Protein AF-A0A4Y2VHK8-F1 (afdb_monomer)

Secondary structure (DSSP, 8-state):
-HHHHTTS--SSGGGSTTHHHHHHHHHHHHHHHTT-TTTHHHHHHHHHHHHHHHTTSS-HHHHHHHHHHHHHHHHHHHH--SS--TTHHHHHHHHHHHHTSHHHHHHTT--S-S-HHHHHT-----SS-TTS---TTTTPPPPHHHHHHHHHHHHHHHHHHHTTSTT--HHHHHHHHT-

pLDDT: mean 85.7, std 15.27, range [30.66, 97.31]

Nearest PDB structures (foldseek):
  7pgq-assembly1_N  TM=8.923E-01  e=1.720E-14  Homo sapiens
  7pgs-assembly1_N  TM=8.941E-01  e=4.946E-14  Homo sapiens
  7mp6-assembly1_A  TM=9.544E-01  e=7.633E-13  Homo sapiens
  7mp5-assembly1_B  TM=9.544E-01  e=9.249E-13  Homo sapiens
  7mp6-assembly1_B  TM=9.544E-01  e=9.704E-13  Homo sapiens

Foldseek 3Di:
DVVVCVVPPDPALCPDPCNVVLLVVLLVLLVCLALPLPCLLVCVLVLLLSLLNPLQDDFLLSNLSSLSNVLSSLVSPLVHPPPDLVVLNVVSVVLNVVSPDPVVCVLSVNPDDPDSVVSNPDDPPPPPDPDDDPPPSRNPGRDVVSSVVVSVSSVVSSVSRQVSDPPDCSVVSNVVSVD

Mean predicted aligned error: 6.5 Å

Organism: Araneus ventricosus (NCBI:txid182803)

Radius of gyration: 16.67 Å; Cα contacts (8 Å, |Δi|>4): 178; chains: 1; bounding box: 35×38×51 Å

Solvent-accessible surface area (backbone atoms only — not comparable to full-atom values): 10302 Å² total; per-residue (Å²): 112,74,76,60,48,74,78,63,72,54,100,44,68,80,75,30,94,57,29,66,58,50,59,49,49,48,49,49,48,33,62,61,31,58,76,29,32,79,55,46,76,88,40,42,37,61,54,51,48,52,39,69,70,41,44,82,40,69,48,46,27,52,14,25,24,44,52,49,32,52,52,26,48,39,50,13,61,57,66,24,74,62,68,58,47,74,75,42,41,55,54,36,49,51,50,46,56,49,64,69,35,70,71,42,35,48,52,35,57,47,66,100,63,98,43,57,71,65,37,32,70,50,72,87,81,65,92,82,67,98,78,69,78,77,60,81,71,56,69,61,80,66,60,68,66,34,54,51,55,53,51,52,54,53,46,54,53,48,58,51,51,44,78,55,40,86,90,64,52,50,69,62,54,34,58,57,75,75,110

Sequence (179 aa):
VIEKTCTSPTPTLEQHLMWDDIAILARYLLMLSFNNSLDVASHLPYLFHIVTLLVHTGPVSLRASIHGLVINVIHSLCTCTKPSFGETQRILRLSLDEFSLPKFYLLFGISKVKSAAVTAFRSNCRHVDRSFGCSNTDNEPMPLASLEIITDAILEIMEACMKNINNCDWLQQWTSLAK

Structure (mmCIF, N/CA/C/O backbone):
data_AF-A0A4Y2VHK8-F1
#
_entry.id   AF-A0A4Y2VHK8-F1
#
loop_
_ato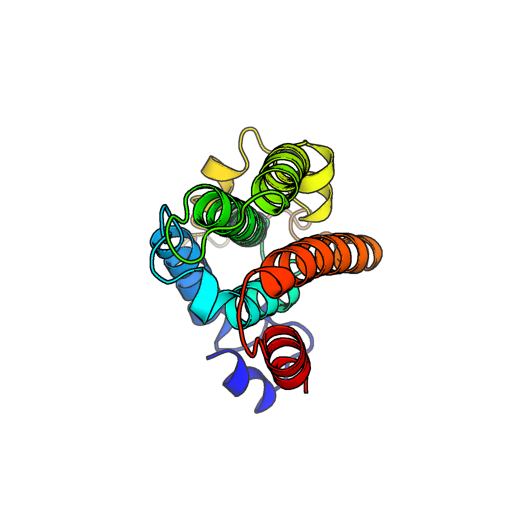m_site.group_PDB
_atom_site.id
_atom_site.type_symbol
_atom_site.label_atom_id
_atom_site.label_alt_id
_atom_site.label_comp_id
_atom_site.label_asym_id
_atom_site.label_entity_id
_atom_site.label_seq_id
_atom_site.pdbx_PDB_ins_code
_atom_site.Cartn_x
_atom_site.Cartn_y
_atom_site.Cartn_z
_atom_site.occupancy
_atom_site.B_iso_or_equiv
_atom_site.auth_seq_id
_atom_site.auth_comp_id
_atom_site.auth_asym_id
_atom_site.auth_atom_id
_atom_site.pdbx_PDB_model_num
ATOM 1 N N . VAL A 1 1 ? -3.576 -11.734 -11.332 1.00 80.62 1 VAL A N 1
ATOM 2 C CA . VAL A 1 1 ? -2.541 -11.236 -12.276 1.00 80.62 1 VAL A CA 1
ATOM 3 C C . VAL A 1 1 ? -1.163 -11.376 -11.658 1.00 80.62 1 VAL A C 1
ATOM 5 O O . VAL A 1 1 ? -0.366 -12.097 -12.231 1.00 80.62 1 VAL A O 1
ATOM 8 N N . ILE A 1 2 ? -0.926 -10.796 -10.475 1.00 85.94 2 ILE A N 1
ATOM 9 C CA . ILE A 1 2 ? 0.332 -10.948 -9.722 1.00 85.94 2 ILE A CA 1
ATOM 10 C C . ILE A 1 2 ? 0.729 -12.420 -9.536 1.00 85.94 2 ILE A C 1
ATOM 12 O O . ILE A 1 2 ? 1.798 -12.796 -9.970 1.00 85.94 2 ILE A O 1
ATOM 16 N N . GLU A 1 3 ? -0.150 -13.288 -9.034 1.00 84.38 3 GLU A N 1
ATOM 17 C CA . GLU A 1 3 ? 0.162 -14.723 -8.852 1.00 84.38 3 GLU A CA 1
ATOM 18 C C . GLU A 1 3 ? 0.663 -15.426 -10.133 1.00 84.38 3 GLU A C 1
ATOM 20 O O . GLU A 1 3 ? 1.504 -16.321 -10.089 1.00 84.38 3 GLU A O 1
ATOM 25 N N . LYS A 1 4 ? 0.201 -14.989 -11.315 1.00 85.12 4 LYS A N 1
ATOM 26 C CA . LYS A 1 4 ? 0.629 -15.582 -12.589 1.00 85.12 4 LYS A CA 1
ATOM 27 C C . LYS A 1 4 ? 2.088 -15.262 -12.919 1.00 85.12 4 LYS A C 1
ATOM 29 O O . LYS A 1 4 ? 2.691 -16.009 -13.686 1.00 85.12 4 LYS A O 1
ATOM 34 N N . THR A 1 5 ? 2.670 -14.206 -12.349 1.00 85.75 5 THR A N 1
ATOM 35 C CA . THR A 1 5 ? 4.075 -13.845 -12.599 1.00 85.75 5 THR A CA 1
ATOM 36 C C . THR A 1 5 ? 5.044 -14.876 -12.022 1.00 85.75 5 THR A C 1
ATOM 38 O O . THR A 1 5 ? 6.135 -15.061 -12.556 1.00 85.75 5 THR A O 1
ATOM 41 N N . CYS A 1 6 ? 4.613 -15.643 -11.017 1.00 83.56 6 CYS A N 1
ATOM 42 C CA . CYS A 1 6 ? 5.377 -16.750 -10.443 1.00 83.56 6 CYS A CA 1
ATOM 43 C C . CYS A 1 6 ? 5.548 -17.936 -11.410 1.00 83.56 6 CYS A C 1
ATOM 45 O O . CYS A 1 6 ? 6.442 -18.755 -11.223 1.00 83.56 6 CYS A O 1
ATOM 47 N N . THR A 1 7 ? 4.717 -18.040 -12.453 1.00 85.94 7 THR A N 1
ATOM 48 C CA . THR A 1 7 ? 4.776 -19.158 -13.416 1.00 85.94 7 THR A CA 1
ATOM 49 C C . THR A 1 7 ? 5.812 -18.959 -14.523 1.00 85.94 7 THR A C 1
ATOM 51 O O . THR A 1 7 ? 6.189 -19.914 -15.200 1.00 85.94 7 THR A O 1
ATOM 54 N N . SER A 1 8 ? 6.283 -17.729 -14.736 1.00 86.62 8 SER A N 1
ATOM 55 C CA . SER A 1 8 ? 7.301 -17.385 -15.737 1.00 86.62 8 SER A CA 1
ATOM 56 C C . SER A 1 8 ? 8.176 -16.242 -15.216 1.00 86.62 8 SER A C 1
ATOM 58 O O . SER A 1 8 ? 8.090 -15.120 -15.716 1.00 86.62 8 SER A O 1
ATOM 60 N N . PRO A 1 9 ? 8.992 -16.501 -14.177 1.00 87.56 9 PRO A N 1
ATOM 61 C CA . PRO A 1 9 ? 9.709 -15.449 -13.474 1.00 87.56 9 PRO A CA 1
ATOM 62 C C . PRO A 1 9 ? 10.736 -14.769 -14.383 1.00 87.56 9 PRO A C 1
ATOM 64 O O . PRO A 1 9 ? 11.477 -15.416 -15.125 1.00 87.56 9 PRO A O 1
ATOM 67 N N . THR A 1 10 ? 10.804 -13.447 -14.279 1.00 90.19 10 THR A N 1
ATOM 68 C CA . THR A 1 10 ? 11.802 -12.596 -14.933 1.00 90.19 10 THR A CA 1
ATOM 69 C C . THR A 1 10 ? 12.715 -11.956 -13.880 1.00 90.19 10 THR A C 1
ATOM 71 O O . THR A 1 10 ? 12.316 -11.854 -12.719 1.00 90.19 10 THR A O 1
ATOM 74 N N . PRO A 1 11 ? 13.930 -11.497 -14.244 1.00 87.62 11 PRO A N 1
ATOM 75 C CA . PRO A 1 11 ? 14.840 -10.836 -13.302 1.00 87.62 11 PRO A CA 1
ATOM 76 C C . PRO A 1 11 ? 14.230 -9.617 -12.602 1.00 87.62 11 PRO A C 1
ATOM 78 O O . PRO A 1 11 ? 14.537 -9.353 -11.444 1.00 87.62 11 PRO A O 1
ATOM 81 N N . THR A 1 12 ? 13.368 -8.880 -13.306 1.00 87.50 12 THR A N 1
ATOM 82 C CA . THR A 1 12 ? 12.576 -7.790 -12.732 1.00 87.50 12 THR A CA 1
ATOM 83 C C . THR A 1 12 ? 11.129 -7.892 -13.202 1.00 87.50 12 THR A C 1
ATOM 85 O O . THR A 1 12 ? 10.850 -8.436 -14.276 1.00 87.50 12 THR A O 1
ATOM 88 N N . LEU A 1 13 ? 10.191 -7.379 -12.405 1.00 88.31 13 LEU A N 1
ATOM 89 C CA . LEU A 1 13 ? 8.761 -7.469 -12.707 1.00 88.31 13 LEU A CA 1
ATOM 90 C C . LEU A 1 13 ? 8.377 -6.630 -13.942 1.00 88.31 13 LEU A C 1
ATOM 92 O O . LEU A 1 13 ? 7.449 -6.993 -14.657 1.00 88.31 13 LEU A O 1
ATOM 96 N N . GLU A 1 14 ? 9.136 -5.576 -14.249 1.00 89.06 14 GLU A N 1
ATOM 97 C CA . GLU A 1 14 ? 8.971 -4.733 -15.442 1.00 89.06 14 GLU A CA 1
ATOM 98 C C . GLU A 1 14 ? 9.250 -5.469 -16.754 1.00 89.06 14 GLU A C 1
ATOM 100 O O . GLU A 1 14 ? 8.783 -5.051 -17.810 1.00 89.06 14 GLU A O 1
ATOM 105 N N . GLN A 1 15 ? 10.020 -6.557 -16.702 1.00 88.69 15 GLN A N 1
ATOM 106 C CA . GLN A 1 15 ? 10.313 -7.391 -17.869 1.00 88.69 15 GLN A CA 1
ATOM 107 C C . GLN A 1 15 ? 9.237 -8.457 -18.108 1.00 88.69 15 GLN A C 1
ATOM 109 O O . GLN A 1 15 ? 9.257 -9.131 -19.138 1.00 88.69 15 GLN A O 1
ATOM 114 N N . HIS A 1 16 ? 8.310 -8.639 -17.166 1.00 92.19 16 HIS A N 1
ATOM 115 C CA . HIS A 1 16 ? 7.277 -9.658 -17.264 1.00 92.19 16 HIS A CA 1
ATOM 116 C C . HIS A 1 16 ? 6.186 -9.247 -18.265 1.00 92.19 16 HIS A C 1
ATOM 118 O O . HIS A 1 16 ? 5.750 -8.100 -18.292 1.00 92.19 16 HIS A O 1
ATOM 124 N N . LEU A 1 17 ? 5.651 -10.204 -19.030 1.00 92.25 17 LEU A N 1
ATOM 125 C CA . LEU A 1 17 ? 4.614 -9.959 -20.050 1.00 92.25 17 LEU A CA 1
ATOM 126 C C . LEU A 1 17 ? 3.312 -9.339 -19.506 1.00 92.25 17 LEU A C 1
ATOM 128 O O . LEU A 1 17 ? 2.549 -8.745 -20.256 1.00 92.25 17 LEU A O 1
ATOM 132 N N . MET A 1 18 ? 3.057 -9.490 -18.203 1.00 92.06 18 MET A N 1
ATOM 133 C CA . MET A 1 18 ? 1.893 -8.915 -17.512 1.00 92.06 18 MET A CA 1
ATOM 134 C C . MET A 1 18 ? 2.186 -7.562 -16.848 1.00 92.06 18 MET A C 1
ATOM 136 O O . MET A 1 18 ? 1.350 -7.062 -16.100 1.00 92.06 18 MET A O 1
ATOM 140 N N . TRP A 1 19 ? 3.371 -6.984 -17.057 1.00 91.69 19 TRP A N 1
ATOM 141 C CA . TRP A 1 19 ? 3.770 -5.736 -16.410 1.00 91.69 19 TRP A CA 1
ATOM 142 C C . TRP A 1 19 ? 2.796 -4.590 -16.687 1.00 91.69 19 TRP A C 1
ATOM 144 O O . TRP A 1 19 ? 2.359 -3.915 -15.754 1.00 91.69 19 TRP A O 1
ATOM 154 N N . ASP A 1 20 ? 2.413 -4.404 -17.950 1.00 90.12 20 ASP A N 1
ATOM 155 C CA . ASP A 1 20 ? 1.498 -3.332 -18.339 1.00 90.12 20 ASP A CA 1
ATOM 156 C C . ASP A 1 20 ? 0.129 -3.498 -17.666 1.00 90.12 20 ASP A C 1
ATOM 158 O O . ASP A 1 20 ? -0.408 -2.531 -17.120 1.00 90.12 20 ASP A O 1
ATOM 162 N N . ASP A 1 21 ? -0.386 -4.730 -17.589 1.00 91.88 21 ASP A N 1
ATOM 163 C CA . ASP A 1 21 ? -1.623 -5.040 -16.865 1.00 91.88 21 ASP A CA 1
ATOM 164 C C . ASP A 1 21 ? -1.496 -4.710 -15.373 1.00 91.88 21 ASP A C 1
ATOM 166 O O . ASP A 1 21 ? -2.389 -4.092 -14.793 1.00 91.88 21 ASP A O 1
ATOM 170 N N . ILE A 1 22 ? -0.379 -5.079 -14.736 1.00 92.62 22 ILE A N 1
ATOM 171 C CA . ILE A 1 22 ? -0.111 -4.773 -13.322 1.00 92.62 22 ILE A CA 1
ATOM 172 C C . ILE A 1 22 ? -0.067 -3.258 -13.103 1.00 92.62 22 ILE A C 1
ATOM 174 O O . ILE A 1 22 ? -0.712 -2.751 -12.184 1.00 92.62 22 ILE A O 1
ATOM 178 N N . ALA A 1 23 ? 0.640 -2.518 -13.958 1.00 91.62 23 ALA A N 1
ATOM 179 C CA . ALA A 1 23 ? 0.761 -1.068 -13.855 1.00 91.62 23 ALA A CA 1
ATOM 180 C C . ALA A 1 23 ? -0.581 -0.350 -14.087 1.00 91.62 23 ALA A C 1
ATOM 182 O O . ALA A 1 23 ? -0.850 0.687 -13.472 1.00 91.62 23 ALA A O 1
ATOM 183 N N . ILE A 1 24 ? -1.434 -0.874 -14.969 1.00 91.31 24 ILE A N 1
ATOM 184 C CA . ILE A 1 24 ? -2.797 -0.376 -15.185 1.00 91.31 24 ILE A CA 1
ATOM 185 C C . ILE A 1 24 ? -3.662 -0.664 -13.953 1.00 91.31 24 ILE A C 1
ATOM 187 O O . ILE A 1 24 ? -4.274 0.255 -13.405 1.00 91.31 24 ILE A O 1
ATOM 191 N N . LEU A 1 25 ? -3.669 -1.907 -13.468 1.00 93.94 25 LEU A N 1
ATOM 192 C CA . LEU A 1 25 ? -4.451 -2.323 -12.302 1.00 93.94 25 LEU A CA 1
ATOM 193 C C . LEU A 1 25 ? -4.046 -1.574 -11.029 1.00 93.94 25 LEU A C 1
ATOM 195 O O . LEU A 1 25 ? -4.919 -1.195 -10.256 1.00 93.94 25 LEU A O 1
ATOM 199 N N . ALA A 1 26 ? -2.760 -1.281 -10.833 1.00 93.38 26 ALA A N 1
ATOM 200 C CA . ALA A 1 26 ? -2.288 -0.471 -9.712 1.00 93.38 26 ALA A CA 1
ATOM 201 C C . ALA A 1 26 ? -2.870 0.956 -9.734 1.00 93.38 26 ALA A C 1
ATOM 203 O O . ALA A 1 26 ? -3.255 1.489 -8.693 1.00 93.38 26 ALA A O 1
ATOM 204 N N . ARG A 1 27 ? -3.002 1.570 -10.919 1.00 91.75 27 ARG A N 1
ATOM 205 C CA . ARG A 1 27 ? -3.644 2.889 -11.060 1.00 91.75 27 ARG A CA 1
ATOM 206 C C . ARG A 1 27 ? -5.150 2.820 -10.841 1.00 91.75 27 ARG A C 1
ATOM 208 O O . ARG A 1 27 ? -5.701 3.703 -10.188 1.00 91.75 27 ARG A O 1
ATOM 215 N N . TYR A 1 28 ? -5.814 1.773 -11.331 1.00 92.12 28 TYR A N 1
ATOM 216 C CA . TYR A 1 28 ? -7.222 1.531 -11.005 1.00 92.12 28 TYR A CA 1
ATOM 217 C C . TYR A 1 28 ? -7.423 1.358 -9.501 1.00 92.12 28 TYR A C 1
ATOM 219 O O . TYR A 1 28 ? -8.337 1.954 -8.940 1.00 92.12 28 TYR A O 1
ATOM 227 N N . LEU A 1 29 ? -6.543 0.610 -8.838 1.00 93.31 29 LEU A N 1
ATOM 228 C CA . LEU A 1 29 ? -6.599 0.402 -7.398 1.00 93.31 29 LEU A CA 1
ATOM 229 C C . LEU A 1 29 ? -6.430 1.717 -6.630 1.00 93.31 29 LEU A C 1
ATOM 231 O O . LEU A 1 29 ? -7.203 1.983 -5.714 1.00 93.31 29 LEU A O 1
ATOM 235 N N . LEU A 1 30 ? -5.499 2.584 -7.047 1.00 94.12 30 LEU A N 1
ATOM 236 C CA . LEU A 1 30 ? -5.396 3.945 -6.514 1.00 94.12 30 LEU A CA 1
ATOM 237 C C . LEU A 1 30 ? -6.730 4.697 -6.648 1.00 94.12 30 LEU A C 1
ATOM 239 O O . LEU A 1 30 ? -7.169 5.311 -5.678 1.00 94.12 30 LEU A O 1
ATOM 243 N N . MET A 1 31 ? -7.394 4.631 -7.807 1.00 91.69 31 MET A N 1
ATOM 244 C CA . MET A 1 31 ? -8.659 5.348 -8.033 1.00 91.69 31 MET A CA 1
ATOM 245 C C . MET A 1 31 ? -9.783 4.804 -7.154 1.00 91.69 31 MET A C 1
ATOM 247 O O . MET A 1 31 ? -10.518 5.578 -6.548 1.00 91.69 31 MET A O 1
ATOM 251 N N . LEU A 1 32 ? -9.887 3.479 -7.052 1.00 90.62 32 LEU A N 1
ATOM 252 C CA . LEU A 1 32 ? -10.903 2.799 -6.247 1.00 90.62 32 LEU A CA 1
ATOM 253 C C . LEU A 1 32 ? -10.675 2.970 -4.743 1.00 90.62 32 LEU A C 1
ATOM 255 O O . LEU A 1 32 ? -11.627 2.957 -3.973 1.00 90.62 32 LEU A O 1
ATOM 259 N N . SER A 1 33 ? -9.423 3.143 -4.316 1.00 89.38 33 SER A N 1
ATOM 260 C CA . SER A 1 33 ? -9.082 3.318 -2.901 1.00 89.38 33 SER A CA 1
ATOM 261 C C . SER A 1 33 ? -9.537 4.661 -2.323 1.00 89.38 33 SER A C 1
ATOM 263 O O . SER A 1 33 ? -9.584 4.815 -1.102 1.00 89.38 33 SER A O 1
ATOM 265 N N . PHE A 1 34 ? -9.876 5.639 -3.170 1.00 83.69 34 PHE A N 1
ATOM 266 C CA . PHE A 1 34 ? -10.327 6.944 -2.711 1.00 83.69 34 PHE A CA 1
ATOM 267 C C . PHE A 1 34 ? -11.656 6.820 -1.955 1.00 83.69 34 PHE A C 1
ATOM 269 O O . PHE A 1 34 ? -12.681 6.464 -2.530 1.00 83.69 34 PHE A O 1
ATOM 276 N N . ASN A 1 35 ? -11.635 7.158 -0.662 1.00 73.69 35 ASN A N 1
ATOM 277 C CA . ASN A 1 35 ? -12.800 7.108 0.225 1.00 73.69 35 ASN A CA 1
ATOM 278 C C . ASN A 1 35 ? -13.446 5.709 0.340 1.00 73.69 35 ASN A C 1
ATOM 280 O O . ASN A 1 35 ? -14.660 5.589 0.513 1.00 73.69 35 ASN A O 1
ATOM 284 N N . ASN A 1 36 ? -12.638 4.645 0.282 1.00 76.69 36 ASN A N 1
ATOM 285 C CA . ASN A 1 36 ? -13.090 3.258 0.415 1.00 76.69 36 ASN A CA 1
ATOM 286 C C . ASN A 1 36 ? -13.328 2.849 1.886 1.00 76.69 36 ASN A C 1
ATOM 288 O O . ASN A 1 36 ? -12.859 1.814 2.351 1.00 76.69 36 ASN A O 1
ATOM 292 N N . SER A 1 37 ? -14.039 3.670 2.659 1.00 72.56 37 SER A N 1
ATOM 293 C CA . SER A 1 37 ? -14.229 3.459 4.105 1.00 72.56 37 SER A CA 1
ATOM 294 C C . SER A 1 37 ? -15.147 2.280 4.460 1.00 72.56 37 SER A C 1
ATOM 296 O O . SER A 1 37 ? -15.245 1.921 5.634 1.00 72.56 37 SER A O 1
ATOM 298 N N . LEU A 1 38 ? -15.809 1.676 3.467 1.00 66.19 38 LEU A N 1
ATOM 299 C CA . LEU A 1 38 ? -16.693 0.522 3.647 1.00 66.19 38 LEU A CA 1
ATOM 300 C C . LEU A 1 38 ? -15.937 -0.812 3.572 1.00 66.19 38 LEU A C 1
ATOM 302 O O . LEU A 1 38 ? -16.181 -1.679 4.406 1.00 66.19 38 LEU A O 1
ATOM 306 N N . ASP A 1 39 ? -14.988 -0.947 2.638 1.00 81.06 39 ASP A N 1
ATOM 307 C CA . ASP A 1 39 ? -14.325 -2.227 2.345 1.00 81.06 39 ASP A CA 1
ATOM 308 C C . ASP A 1 39 ? -12.804 -2.216 2.571 1.00 81.06 39 ASP A C 1
ATOM 310 O O . ASP A 1 39 ? -12.147 -3.243 2.398 1.00 81.06 39 ASP A O 1
ATOM 314 N N . VAL A 1 40 ? -12.201 -1.087 2.967 1.00 87.75 40 VAL A N 1
ATOM 315 C CA . VAL A 1 40 ? -10.742 -1.021 3.186 1.00 87.75 40 VAL A CA 1
ATOM 316 C C . VAL A 1 40 ? -10.270 -2.008 4.252 1.00 87.75 40 VAL A C 1
ATOM 318 O O . VAL A 1 40 ? -9.239 -2.648 4.069 1.00 87.75 40 VAL A O 1
ATOM 321 N N . ALA A 1 41 ? -11.032 -2.178 5.338 1.00 87.25 41 ALA A N 1
ATOM 322 C CA . ALA A 1 41 ? -10.659 -3.076 6.424 1.00 87.25 41 ALA A CA 1
ATOM 323 C C . ALA A 1 41 ? -10.624 -4.535 5.940 1.00 87.25 41 ALA A C 1
ATOM 325 O O . ALA A 1 41 ? -9.623 -5.219 6.118 1.00 87.25 41 ALA A O 1
ATOM 326 N N . SER A 1 42 ? -11.666 -5.008 5.253 1.00 89.00 42 SER A N 1
ATOM 327 C CA . SER A 1 42 ? -11.734 -6.396 4.769 1.00 89.00 42 SER A CA 1
ATOM 328 C C . SER A 1 42 ? -10.638 -6.749 3.757 1.00 89.00 42 SER A C 1
ATOM 330 O O . SER A 1 42 ? -10.288 -7.919 3.630 1.00 89.00 42 SER A O 1
ATOM 332 N N . HIS A 1 43 ? -10.060 -5.752 3.081 1.00 92.19 43 HIS A N 1
ATOM 333 C CA . HIS A 1 43 ? -9.020 -5.945 2.070 1.00 92.19 43 HIS A CA 1
ATOM 334 C C . HIS A 1 43 ? -7.618 -5.521 2.523 1.00 92.19 43 HIS A C 1
ATOM 336 O O . HIS A 1 43 ? -6.681 -5.607 1.727 1.00 92.19 43 HIS A O 1
ATOM 342 N N . LEU A 1 44 ? -7.444 -5.078 3.773 1.00 94.38 44 LEU A N 1
ATOM 343 C CA . LEU A 1 44 ? -6.193 -4.467 4.230 1.00 94.38 44 LEU A CA 1
ATOM 344 C C . LEU A 1 44 ? -4.947 -5.348 3.995 1.00 94.38 44 LEU A C 1
ATOM 346 O O . LEU A 1 44 ? -3.978 -4.827 3.436 1.00 94.38 44 LEU A O 1
ATOM 350 N N . PRO A 1 45 ? -4.964 -6.669 4.286 1.00 95.56 45 PRO A N 1
ATOM 351 C CA . PRO A 1 45 ? -3.819 -7.547 4.016 1.00 95.56 45 PRO A CA 1
ATOM 352 C C . PRO A 1 45 ? -3.419 -7.589 2.536 1.00 95.56 45 PRO A C 1
ATOM 354 O O . PRO A 1 45 ? -2.237 -7.551 2.199 1.00 95.56 45 PRO A O 1
ATOM 357 N N . TYR A 1 46 ? -4.402 -7.626 1.633 1.00 95.06 46 TYR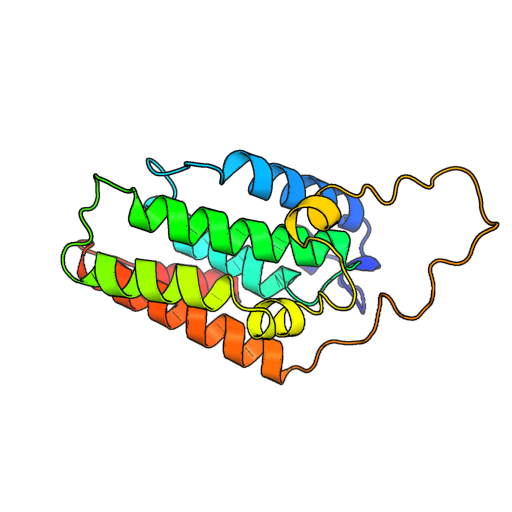 A N 1
ATOM 358 C CA . TYR A 1 46 ? -4.173 -7.672 0.187 1.00 95.06 46 TYR A CA 1
ATOM 359 C C . TYR A 1 46 ? -3.633 -6.342 -0.339 1.00 95.06 46 TYR A C 1
ATOM 361 O O . TYR A 1 46 ? -2.738 -6.321 -1.183 1.00 95.06 46 TYR A O 1
ATOM 369 N N . LEU A 1 47 ? -4.152 -5.225 0.176 1.00 95.81 47 LEU A N 1
ATOM 370 C CA . LEU A 1 47 ? -3.691 -3.886 -0.183 1.00 95.81 47 LEU A CA 1
ATOM 371 C C . LEU A 1 47 ? -2.232 -3.685 0.235 1.00 95.81 47 LEU A C 1
ATOM 373 O O . LEU A 1 47 ? -1.421 -3.246 -0.578 1.00 95.81 47 LEU A O 1
ATOM 377 N N . PHE A 1 48 ? -1.877 -4.063 1.465 1.00 96.44 48 PHE A N 1
ATOM 378 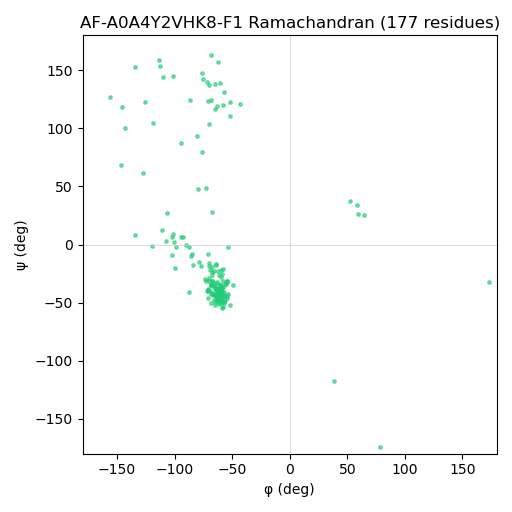C CA . PHE A 1 48 ? -0.500 -3.977 1.953 1.00 96.44 48 PHE A CA 1
ATOM 379 C C . PHE A 1 48 ? 0.438 -4.955 1.250 1.00 96.44 48 PHE A C 1
ATOM 381 O O . PHE A 1 48 ? 1.559 -4.570 0.932 1.00 96.44 48 PHE A O 1
ATOM 388 N N . HIS A 1 49 ? -0.028 -6.148 0.874 1.00 95.25 49 HIS A N 1
ATOM 389 C CA . HIS A 1 49 ? 0.739 -7.044 0.009 1.00 95.25 49 HIS A CA 1
ATOM 390 C C . HIS A 1 49 ? 1.084 -6.394 -1.342 1.00 95.25 49 HIS A C 1
ATOM 392 O O . HIS A 1 49 ? 2.251 -6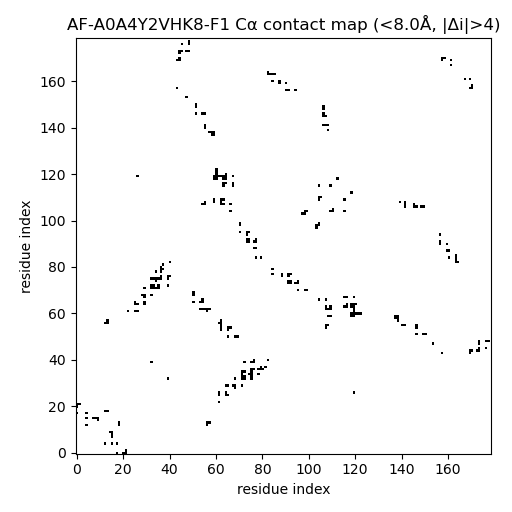.372 -1.741 1.00 95.25 49 HIS A O 1
ATOM 398 N N . ILE A 1 50 ? 0.097 -5.796 -2.019 1.00 95.12 50 ILE A N 1
ATOM 399 C CA . ILE A 1 50 ? 0.311 -5.093 -3.294 1.00 95.12 50 ILE A CA 1
ATOM 400 C C . ILE A 1 50 ? 1.292 -3.929 -3.118 1.00 95.12 50 ILE A C 1
ATOM 402 O O . ILE A 1 50 ? 2.182 -3.755 -3.950 1.00 95.12 50 ILE A O 1
ATOM 406 N N . VAL A 1 51 ? 1.165 -3.159 -2.032 1.00 95.75 51 VAL A N 1
ATOM 407 C CA . VAL A 1 51 ? 2.105 -2.079 -1.702 1.00 95.75 51 VAL A CA 1
ATOM 408 C C . VAL A 1 51 ? 3.518 -2.634 -1.559 1.00 95.75 51 VAL A C 1
ATOM 410 O O . VAL A 1 51 ? 4.401 -2.182 -2.281 1.00 95.75 51 VAL A O 1
ATOM 413 N N . THR A 1 52 ? 3.741 -3.644 -0.712 1.00 94.12 52 THR A N 1
ATOM 414 C CA . THR A 1 52 ? 5.085 -4.214 -0.505 1.00 94.12 52 THR A CA 1
ATOM 415 C C . THR A 1 52 ? 5.708 -4.765 -1.775 1.00 94.12 52 THR A C 1
ATOM 417 O O . THR A 1 52 ? 6.906 -4.598 -1.989 1.00 94.12 52 THR A O 1
ATOM 420 N N . LEU A 1 53 ? 4.899 -5.376 -2.643 1.00 92.62 53 LEU A N 1
ATOM 421 C CA . LEU A 1 53 ? 5.381 -5.955 -3.887 1.00 92.62 53 LEU A CA 1
ATOM 422 C C . LEU A 1 53 ? 5.791 -4.883 -4.905 1.00 92.62 53 LEU A C 1
ATOM 424 O O . LEU A 1 53 ? 6.766 -5.069 -5.625 1.00 92.62 53 LEU A O 1
ATOM 428 N N . LEU A 1 54 ? 5.042 -3.777 -4.986 1.00 92.94 54 LEU A N 1
ATOM 429 C CA . LEU A 1 54 ? 5.186 -2.787 -6.060 1.00 92.94 54 LEU A CA 1
ATOM 430 C C . LEU A 1 54 ? 5.940 -1.517 -5.655 1.00 92.94 54 LEU A C 1
ATOM 432 O O . LEU A 1 54 ? 6.267 -0.707 -6.522 1.00 92.94 54 LEU A O 1
ATOM 436 N N . VAL A 1 55 ? 6.235 -1.314 -4.369 1.00 91.25 55 VAL A N 1
ATOM 437 C CA . VAL A 1 55 ? 6.850 -0.070 -3.871 1.00 91.25 55 VAL A CA 1
ATOM 438 C C . VAL A 1 55 ? 8.234 0.219 -4.475 1.00 91.25 55 VAL A C 1
ATOM 440 O O . VAL A 1 55 ? 8.608 1.382 -4.612 1.00 91.25 55 VAL A O 1
ATOM 443 N N . HIS A 1 56 ? 8.959 -0.820 -4.908 1.00 84.81 56 HIS A N 1
ATOM 444 C CA . HIS A 1 56 ? 10.277 -0.722 -5.558 1.00 84.81 56 HIS A CA 1
ATOM 445 C C . HIS A 1 56 ? 10.243 -0.852 -7.084 1.00 84.81 56 HIS A C 1
ATOM 447 O O . HIS A 1 56 ? 11.299 -0.845 -7.713 1.00 84.81 56 HIS A O 1
ATOM 453 N N . THR A 1 57 ? 9.069 -1.000 -7.695 1.00 86.25 57 THR A N 1
ATOM 454 C CA . THR A 1 57 ? 8.974 -1.428 -9.094 1.00 86.25 57 THR A CA 1
ATOM 455 C C . THR A 1 57 ? 8.499 -0.301 -10.000 1.00 86.25 57 THR A C 1
ATOM 457 O O . THR A 1 57 ? 7.617 0.488 -9.655 1.00 86.25 57 THR A O 1
ATOM 460 N N . GLY A 1 58 ? 9.039 -0.262 -11.213 1.00 87.81 58 GLY A N 1
ATOM 461 C CA . GLY A 1 58 ? 8.545 0.577 -12.289 1.00 87.81 58 GLY A CA 1
ATOM 462 C C . GLY A 1 58 ? 8.961 2.043 -12.197 1.00 87.81 58 GLY A C 1
ATOM 463 O O . GLY A 1 58 ? 9.750 2.431 -11.336 1.00 87.81 58 GLY A O 1
ATOM 464 N N . PRO A 1 59 ? 8.430 2.887 -13.097 1.00 88.38 59 PRO A N 1
ATOM 465 C CA . PRO A 1 59 ? 8.772 4.304 -13.157 1.00 88.38 59 PRO A CA 1
ATOM 466 C C . PRO A 1 59 ? 8.250 5.075 -11.938 1.00 88.38 59 PRO A C 1
ATOM 468 O O . PRO A 1 59 ? 7.303 4.654 -11.269 1.00 88.38 59 PRO A O 1
ATOM 471 N N . VAL A 1 60 ? 8.789 6.281 -11.719 1.00 89.56 60 VAL A N 1
ATOM 472 C CA . VAL A 1 60 ? 8.374 7.201 -10.638 1.00 89.56 60 VAL A CA 1
ATOM 473 C C . VAL A 1 60 ? 6.849 7.400 -10.593 1.00 89.56 60 VAL A C 1
ATOM 475 O O . VAL A 1 60 ? 6.280 7.517 -9.513 1.00 89.56 60 VAL A O 1
ATOM 478 N N . SER A 1 61 ? 6.162 7.412 -11.743 1.00 90.88 61 SER A N 1
ATOM 479 C CA . SER A 1 61 ? 4.697 7.545 -11.805 1.00 90.88 61 SER A CA 1
ATOM 480 C C . SER A 1 61 ? 3.954 6.365 -11.175 1.00 90.88 61 SER A C 1
ATOM 482 O O . SER A 1 61 ? 2.944 6.567 -10.499 1.00 90.88 61 SER A O 1
ATOM 484 N N . LEU A 1 62 ? 4.454 5.137 -11.336 1.00 92.06 62 LEU A N 1
ATOM 485 C CA . LEU A 1 62 ? 3.872 3.976 -10.670 1.00 92.06 62 LEU A CA 1
ATOM 486 C C . LEU A 1 62 ? 4.159 4.023 -9.170 1.00 92.06 62 LEU A C 1
ATOM 488 O O . LEU A 1 62 ? 3.229 3.892 -8.383 1.00 92.06 62 LEU A O 1
ATOM 492 N N . ARG A 1 63 ? 5.401 4.312 -8.767 1.00 92.69 63 ARG A N 1
ATOM 493 C CA . ARG A 1 63 ? 5.760 4.426 -7.344 1.00 92.69 63 ARG A CA 1
ATOM 494 C C . ARG A 1 63 ? 4.967 5.525 -6.629 1.00 92.69 63 ARG A C 1
ATOM 496 O O . ARG A 1 63 ? 4.473 5.313 -5.526 1.00 92.69 63 ARG A O 1
ATOM 503 N N . ALA A 1 64 ? 4.728 6.657 -7.296 1.00 93.69 64 ALA A N 1
ATOM 504 C CA . ALA A 1 64 ? 3.816 7.701 -6.826 1.00 93.69 64 ALA A CA 1
ATOM 505 C C . ALA A 1 64 ? 2.358 7.227 -6.723 1.00 93.69 64 ALA A C 1
ATOM 507 O O . ALA A 1 64 ? 1.637 7.665 -5.830 1.00 93.69 64 ALA A O 1
ATOM 508 N N . SER A 1 65 ? 1.927 6.313 -7.596 1.00 95.62 65 SER A N 1
ATOM 509 C CA . SER A 1 65 ? 0.605 5.688 -7.490 1.00 95.62 65 SER A CA 1
ATOM 510 C C . SER A 1 65 ? 0.510 4.759 -6.278 1.00 95.62 65 SER A C 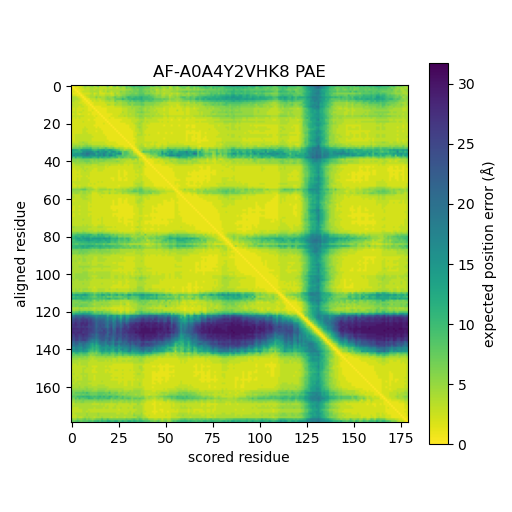1
ATOM 512 O O . SER A 1 65 ? -0.498 4.780 -5.581 1.00 95.62 65 SER A O 1
ATOM 514 N N . ILE A 1 66 ? 1.564 3.989 -5.987 1.00 96.12 66 ILE A N 1
ATOM 515 C CA . ILE A 1 66 ? 1.630 3.128 -4.795 1.00 96.12 66 ILE A CA 1
ATOM 516 C C . ILE A 1 66 ? 1.667 3.968 -3.512 1.00 96.12 66 ILE A C 1
ATOM 518 O O . ILE A 1 66 ? 0.949 3.665 -2.564 1.00 96.12 66 ILE A O 1
ATOM 522 N N . HIS A 1 67 ? 2.425 5.067 -3.494 1.00 96.12 67 HIS A N 1
ATOM 523 C CA . HIS A 1 67 ? 2.394 6.031 -2.388 1.00 96.12 67 HIS A CA 1
ATOM 524 C C . HIS A 1 67 ? 0.987 6.601 -2.167 1.00 96.12 67 HIS A C 1
ATOM 526 O O . HIS A 1 67 ? 0.464 6.552 -1.054 1.00 96.12 67 HIS A O 1
ATOM 532 N N . GLY A 1 68 ? 0.334 7.066 -3.237 1.00 95.88 68 GLY A N 1
ATOM 533 C CA . GLY A 1 68 ? -1.038 7.567 -3.166 1.00 95.88 68 GLY A CA 1
ATOM 534 C C . GLY A 1 68 ? -2.035 6.512 -2.674 1.00 95.88 68 GLY A C 1
ATOM 535 O O . GLY A 1 68 ? -2.964 6.845 -1.942 1.00 95.88 68 GLY A O 1
ATOM 536 N N . LEU A 1 69 ? -1.825 5.239 -3.026 1.00 96.81 69 LEU A N 1
ATOM 537 C CA . LEU A 1 69 ? -2.648 4.131 -2.551 1.00 96.81 69 LEU A CA 1
ATOM 538 C C . LEU A 1 69 ? -2.522 3.988 -1.032 1.00 96.81 69 LEU A C 1
ATOM 540 O O . LEU A 1 69 ? -3.541 3.894 -0.355 1.00 96.81 69 LEU A O 1
ATOM 544 N N . VAL A 1 70 ? -1.304 4.039 -0.484 1.00 97.06 70 VAL A N 1
ATOM 545 C CA . VAL A 1 70 ? -1.082 3.989 0.972 1.00 97.06 70 VAL A CA 1
ATOM 546 C C . VAL A 1 70 ? -1.786 5.150 1.674 1.00 97.06 70 VAL A C 1
ATOM 548 O O . VAL A 1 70 ? -2.520 4.922 2.634 1.00 97.06 70 VAL A O 1
ATOM 551 N N . ILE A 1 71 ? -1.645 6.376 1.159 1.00 96.56 71 ILE A N 1
ATOM 552 C CA . ILE A 1 71 ? -2.351 7.554 1.687 1.00 96.56 71 ILE A CA 1
ATOM 553 C C . ILE A 1 71 ? -3.868 7.329 1.697 1.00 96.56 71 ILE A C 1
ATOM 555 O O . ILE A 1 71 ? -4.516 7.547 2.720 1.00 96.56 71 ILE A O 1
ATOM 559 N N . ASN A 1 72 ? -4.439 6.853 0.588 1.00 95.88 72 ASN A N 1
ATOM 560 C CA . ASN A 1 72 ? -5.875 6.605 0.476 1.00 95.88 72 ASN A CA 1
ATOM 561 C C . ASN A 1 72 ? -6.360 5.499 1.422 1.00 95.88 72 ASN A C 1
ATOM 563 O O . ASN A 1 72 ? -7.451 5.616 1.983 1.00 95.88 72 ASN A O 1
ATOM 567 N N . VAL A 1 73 ? -5.562 4.449 1.629 1.00 96.19 73 VAL A N 1
ATOM 568 C CA . VAL A 1 73 ? -5.862 3.370 2.579 1.00 96.19 73 VAL A CA 1
ATOM 569 C C . VAL A 1 73 ? -5.872 3.900 4.009 1.00 96.19 73 VAL A C 1
ATOM 571 O O . VAL A 1 73 ? -6.873 3.732 4.703 1.00 96.19 73 VAL A O 1
ATOM 574 N N . ILE A 1 74 ? -4.816 4.603 4.435 1.00 95.69 74 ILE A N 1
ATOM 575 C CA . ILE A 1 74 ? -4.732 5.180 5.786 1.00 95.69 74 ILE A CA 1
ATOM 576 C C . ILE A 1 74 ? -5.868 6.183 6.007 1.00 95.69 74 ILE A C 1
ATOM 578 O O . ILE A 1 74 ? -6.541 6.150 7.035 1.00 95.69 74 ILE A O 1
ATOM 582 N N . HIS A 1 75 ? -6.133 7.047 5.026 1.00 94.38 75 HIS A N 1
ATOM 583 C CA . HIS A 1 75 ? -7.233 8.001 5.101 1.00 94.38 75 HIS A CA 1
ATOM 584 C C . HIS A 1 75 ? -8.593 7.298 5.212 1.00 94.38 75 HIS A C 1
ATOM 586 O O . HIS A 1 75 ? -9.420 7.694 6.030 1.00 94.38 75 HIS A O 1
ATOM 592 N N . SER A 1 76 ? -8.825 6.238 4.435 1.00 93.69 76 SER A N 1
ATOM 593 C CA . SER A 1 76 ? -10.068 5.463 4.514 1.00 93.69 76 SER A CA 1
ATOM 594 C C . SER A 1 76 ? -10.231 4.800 5.883 1.00 93.69 76 SER A C 1
ATOM 596 O O . SER A 1 76 ? -11.325 4.836 6.432 1.00 93.69 76 SER A O 1
ATOM 598 N N . LEU A 1 77 ? -9.150 4.283 6.481 1.00 93.12 77 LEU A N 1
ATOM 599 C CA . LEU A 1 77 ? -9.158 3.772 7.858 1.00 93.12 77 LEU A CA 1
ATOM 600 C C . LEU A 1 77 ? -9.452 4.884 8.882 1.00 93.12 77 LEU A C 1
ATOM 602 O O . LEU A 1 77 ? -10.208 4.665 9.826 1.00 93.12 77 LEU A O 1
ATOM 606 N N . CYS A 1 78 ? -8.917 6.096 8.690 1.00 92.00 78 CYS A N 1
ATOM 607 C CA . CYS A 1 78 ? -9.224 7.260 9.530 1.00 92.00 78 CYS A CA 1
ATOM 608 C C . CYS A 1 78 ? -10.708 7.652 9.494 1.00 92.00 78 CYS A C 1
ATOM 610 O O . CYS A 1 78 ? -11.225 8.148 10.501 1.00 92.00 78 CYS A O 1
ATOM 612 N N . THR A 1 79 ? -11.373 7.477 8.348 1.00 89.94 79 THR A N 1
ATOM 613 C CA . THR A 1 79 ? -12.780 7.846 8.134 1.00 89.94 79 THR A CA 1
ATOM 614 C C . THR A 1 79 ? -13.753 6.672 8.265 1.00 89.94 79 THR A C 1
ATOM 616 O O . THR A 1 79 ? -14.967 6.879 8.185 1.00 89.94 79 THR A O 1
ATOM 619 N N . CYS A 1 80 ? -13.260 5.453 8.512 1.00 87.38 80 CYS A N 1
ATOM 620 C CA . CYS A 1 80 ? -14.088 4.291 8.815 1.00 87.38 80 CYS A CA 1
ATOM 621 C C . CYS A 1 80 ? -14.970 4.557 10.038 1.00 87.38 80 CYS A C 1
ATOM 623 O O . CYS A 1 80 ? -14.509 4.964 11.104 1.00 87.38 80 CYS A O 1
ATOM 625 N N . THR A 1 81 ? -16.258 4.259 9.887 1.00 81.25 81 THR A N 1
ATOM 626 C CA . THR A 1 81 ? -17.213 4.243 11.004 1.00 81.25 81 THR A CA 1
ATOM 627 C C . THR A 1 81 ? -17.466 2.827 11.518 1.00 81.25 81 THR A C 1
ATOM 629 O O . THR A 1 81 ? -17.915 2.654 12.652 1.00 81.25 81 THR A O 1
ATOM 632 N N . LYS A 1 82 ? -17.179 1.807 10.695 1.00 80.31 82 LYS A N 1
ATOM 633 C CA . LYS A 1 82 ? -17.295 0.381 11.014 1.00 80.31 82 LYS A CA 1
ATOM 634 C C . LYS A 1 82 ? -16.170 -0.391 10.303 1.00 80.31 82 LYS A C 1
ATOM 636 O O . LYS A 1 82 ? -16.161 -0.383 9.077 1.00 80.31 82 LYS A O 1
ATOM 641 N N . PRO A 1 83 ? -15.260 -1.066 11.029 1.00 81.88 83 PRO A N 1
ATOM 642 C CA . PRO A 1 83 ? -15.110 -1.055 12.489 1.00 81.88 83 PRO A CA 1
ATOM 643 C C . PRO A 1 83 ? -14.759 0.346 13.025 1.00 81.88 83 PRO A C 1
ATOM 645 O O . PRO A 1 83 ? -14.270 1.199 12.289 1.00 81.88 83 PRO A O 1
ATOM 648 N N . SER A 1 84 ? -15.050 0.596 14.306 1.00 84.56 84 SER A N 1
ATOM 649 C CA . SER A 1 84 ? -14.629 1.830 14.982 1.00 84.56 84 SER A CA 1
ATOM 650 C C . SER A 1 84 ? -13.230 1.632 15.549 1.00 84.56 84 SER A C 1
ATOM 652 O O . SER A 1 84 ? -13.011 0.704 16.323 1.00 84.56 84 SER A O 1
ATOM 654 N N . PHE A 1 85 ? -12.298 2.505 15.174 1.00 86.06 85 PHE A N 1
ATOM 655 C CA . PHE A 1 85 ? -10.891 2.395 15.561 1.00 86.06 85 PHE A CA 1
ATOM 656 C C . PHE A 1 85 ? -10.520 3.163 16.839 1.00 86.06 85 PHE A C 1
ATOM 658 O O . PHE A 1 85 ? -9.340 3.246 17.148 1.00 86.06 85 PHE A O 1
ATOM 665 N N . GLY A 1 86 ? -11.473 3.746 17.578 1.00 86.62 86 GLY A N 1
ATOM 666 C CA . GLY A 1 86 ? -11.241 4.344 18.906 1.00 86.62 86 GLY A CA 1
ATOM 667 C C . GLY A 1 86 ? -9.907 5.102 19.061 1.00 86.62 86 GLY A C 1
ATOM 668 O O . GLY A 1 86 ? -9.643 6.080 18.359 1.00 86.62 86 GLY A O 1
ATOM 669 N N . GLU A 1 87 ? -9.042 4.626 19.963 1.00 88.12 87 GLU A N 1
ATOM 670 C CA . GLU A 1 87 ? -7.702 5.188 20.208 1.00 88.12 87 GLU A CA 1
ATOM 671 C C . GLU A 1 87 ? -6.726 4.997 19.030 1.00 88.12 87 GLU A C 1
ATOM 673 O O . GLU A 1 87 ? -5.892 5.872 18.771 1.00 88.12 87 GLU A O 1
ATOM 678 N N . THR A 1 88 ? -6.867 3.909 18.262 1.00 93.00 88 THR A N 1
ATOM 679 C CA . THR A 1 88 ? -6.095 3.638 17.034 1.00 93.00 88 THR A CA 1
ATOM 680 C C . THR A 1 88 ? -6.286 4.737 15.989 1.00 93.00 88 THR A C 1
ATOM 682 O O . THR A 1 88 ? -5.372 5.013 15.215 1.00 93.00 88 THR A O 1
ATOM 685 N N . GLN A 1 89 ? -7.405 5.468 16.008 1.00 92.50 89 GLN A N 1
ATOM 686 C CA . GLN A 1 89 ? -7.614 6.597 15.099 1.00 92.50 89 GLN A CA 1
ATOM 687 C C . GLN A 1 89 ? -6.553 7.701 15.267 1.00 92.50 89 GLN A C 1
ATOM 689 O O . GLN A 1 89 ? -6.246 8.416 14.314 1.00 92.50 89 GLN A O 1
ATOM 694 N N . ARG A 1 90 ? -5.957 7.850 16.462 1.00 94.06 90 ARG A N 1
ATOM 695 C CA . ARG A 1 90 ? -4.825 8.768 16.672 1.00 94.06 90 ARG A CA 1
ATOM 696 C C . ARG A 1 90 ? -3.573 8.287 15.941 1.00 94.06 90 ARG A C 1
ATOM 698 O O . ARG A 1 90 ? -2.909 9.108 15.321 1.00 94.06 90 ARG A O 1
ATOM 705 N N . ILE A 1 91 ? -3.286 6.988 16.004 1.00 95.06 91 ILE A N 1
ATOM 706 C CA . ILE A 1 91 ? -2.145 6.367 15.317 1.00 95.06 91 ILE A CA 1
ATOM 707 C C . ILE A 1 91 ? -2.312 6.548 13.809 1.00 95.06 91 ILE A C 1
ATOM 709 O O . ILE A 1 91 ? -1.427 7.094 13.168 1.00 95.06 91 ILE A O 1
ATOM 713 N N . LEU A 1 92 ? -3.491 6.228 13.269 1.00 96.06 92 LEU A N 1
ATOM 714 C CA . LEU A 1 92 ? -3.786 6.378 11.842 1.00 96.06 92 LEU A CA 1
ATOM 715 C C . LEU A 1 92 ? -3.598 7.817 11.337 1.00 96.06 92 LEU A C 1
ATOM 717 O O . LEU A 1 92 ? -3.036 8.021 10.264 1.00 96.06 92 LEU A O 1
ATOM 721 N N . ARG A 1 93 ? -4.022 8.824 12.115 1.00 96.06 93 ARG A N 1
ATOM 722 C CA . ARG A 1 93 ? -3.795 10.239 11.774 1.00 96.06 93 ARG A CA 1
ATOM 723 C C . ARG A 1 93 ? -2.312 10.606 11.780 1.00 96.06 93 ARG A C 1
ATOM 725 O O . ARG A 1 93 ? -1.861 11.249 10.841 1.00 96.06 93 ARG A O 1
ATOM 732 N N . LEU A 1 94 ? -1.559 10.161 12.789 1.00 96.94 94 LEU A N 1
ATOM 733 C CA . LEU A 1 94 ? -0.111 10.386 12.846 1.00 96.94 94 LEU A CA 1
ATOM 734 C C . LEU A 1 94 ? 0.606 9.716 11.669 1.00 96.94 94 LEU A C 1
ATOM 736 O O . LEU A 1 94 ? 1.456 10.344 11.047 1.00 96.94 94 LEU A O 1
ATOM 740 N N . SER A 1 95 ? 0.224 8.488 11.314 1.00 97.31 95 SER A N 1
ATOM 741 C CA . SER A 1 95 ? 0.750 7.805 10.133 1.00 97.31 95 SER A CA 1
ATOM 742 C C . SER A 1 95 ? 0.409 8.562 8.848 1.00 97.31 95 SER A C 1
ATOM 744 O O . SER A 1 95 ? 1.272 8.733 7.994 1.00 97.31 95 SER A O 1
ATOM 746 N N . LEU A 1 96 ? -0.819 9.070 8.703 1.00 96.81 96 LEU A N 1
ATOM 747 C CA . LEU A 1 96 ? -1.215 9.858 7.530 1.00 96.81 96 LEU A CA 1
ATOM 748 C C . LEU A 1 96 ? -0.356 11.122 7.373 1.00 96.81 96 LEU A C 1
ATOM 750 O O . LEU A 1 96 ? 0.111 11.421 6.269 1.00 96.81 96 LEU A O 1
ATOM 754 N N . ASP A 1 97 ? -0.126 11.834 8.477 1.00 97.31 97 ASP A N 1
ATOM 755 C CA . ASP A 1 97 ? 0.754 13.002 8.509 1.00 97.31 97 ASP A CA 1
ATOM 756 C C . ASP A 1 97 ? 2.186 12.606 8.133 1.00 97.31 97 ASP A C 1
ATOM 758 O O . ASP A 1 97 ? 2.828 13.279 7.326 1.00 97.31 97 ASP A O 1
ATOM 762 N N . GLU A 1 98 ? 2.676 11.480 8.656 1.00 96.56 98 GLU A N 1
ATOM 763 C CA . GLU A 1 98 ? 4.034 11.013 8.405 1.00 96.56 98 GLU A CA 1
ATOM 764 C C . GLU A 1 98 ? 4.271 10.633 6.938 1.00 96.56 98 GLU A C 1
ATOM 766 O O . GLU A 1 98 ? 5.233 11.108 6.326 1.00 96.56 98 GLU A O 1
ATOM 771 N N . PHE A 1 99 ? 3.362 9.856 6.342 1.00 96.50 99 PHE A N 1
ATOM 772 C CA . PHE A 1 99 ? 3.419 9.472 4.928 1.00 96.50 99 PHE A CA 1
ATOM 773 C C . PHE A 1 99 ? 3.276 10.672 3.977 1.00 96.50 99 PHE A C 1
ATOM 775 O O . PHE A 1 99 ? 3.650 10.574 2.805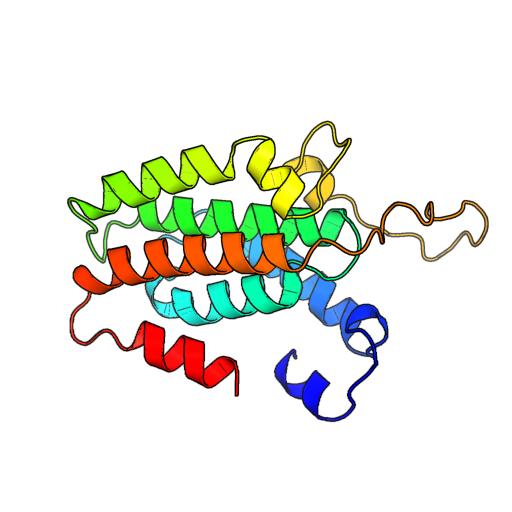 1.00 96.50 99 PHE A O 1
ATOM 782 N N . SER A 1 100 ? 2.776 11.808 4.469 1.00 95.31 100 SER A N 1
ATOM 783 C CA . SER A 1 100 ? 2.683 13.069 3.723 1.00 95.31 100 SER A CA 1
ATOM 784 C C . SER A 1 100 ? 3.972 13.905 3.781 1.00 95.31 100 SER A C 1
ATOM 786 O O . SER A 1 100 ? 4.094 14.906 3.066 1.00 95.31 100 SER A O 1
ATOM 788 N N . LEU A 1 101 ? 4.954 13.522 4.609 1.00 94.56 101 LEU A N 1
ATOM 789 C CA . LEU A 1 101 ? 6.226 14.234 4.723 1.00 94.56 101 LEU A CA 1
ATOM 790 C C . LEU A 1 101 ? 7.146 13.945 3.523 1.00 94.56 101 LEU A C 1
ATOM 792 O O . LEU A 1 101 ? 7.214 12.811 3.045 1.00 94.56 101 LEU A O 1
ATOM 796 N N . PRO A 1 102 ? 7.983 14.915 3.100 1.00 92.19 102 PRO A N 1
ATOM 797 C CA . PRO A 1 102 ? 8.929 14.722 1.997 1.00 92.19 102 PRO A CA 1
ATOM 798 C C . PRO A 1 102 ? 9.873 13.525 2.170 1.00 92.19 102 PRO A C 1
ATOM 800 O O . PRO A 1 102 ? 10.233 12.886 1.184 1.00 92.19 102 PRO A O 1
ATOM 803 N N . LYS A 1 103 ? 10.251 13.189 3.415 1.00 91.81 103 LYS A N 1
ATOM 804 C CA . LYS A 1 103 ? 11.082 12.009 3.706 1.00 91.81 103 LYS A CA 1
ATOM 805 C C . LYS A 1 103 ? 10.417 10.715 3.222 1.00 91.81 103 LYS A C 1
ATOM 807 O O . LYS A 1 103 ? 11.103 9.867 2.666 1.00 91.81 103 LYS A O 1
ATOM 812 N N . PHE A 1 104 ? 9.093 10.600 3.347 1.00 92.88 104 PHE A N 1
ATOM 813 C CA . PHE A 1 104 ? 8.354 9.429 2.883 1.00 92.88 104 PHE A CA 1
ATOM 814 C C . PHE A 1 104 ? 8.255 9.394 1.363 1.00 92.88 104 PHE A C 1
ATOM 816 O O . PHE A 1 104 ? 8.341 8.321 0.794 1.00 92.88 104 PHE A O 1
ATOM 823 N N . TYR A 1 105 ? 8.206 10.527 0.664 1.00 92.12 105 TYR A N 1
ATOM 824 C CA . TYR A 1 105 ? 8.275 10.509 -0.805 1.00 92.12 105 TYR A CA 1
ATOM 825 C C . TYR A 1 105 ? 9.602 9.914 -1.296 1.00 92.12 105 TYR A C 1
ATOM 827 O O . TYR A 1 105 ? 9.618 9.104 -2.223 1.00 92.12 105 TYR A O 1
ATOM 835 N N . LEU A 1 106 ? 10.709 10.244 -0.624 1.00 91.31 106 LEU A N 1
ATOM 836 C CA . LEU A 1 106 ? 12.021 9.674 -0.936 1.00 91.31 106 LEU A CA 1
ATOM 837 C C . LEU A 1 106 ? 12.082 8.166 -0.674 1.00 91.31 106 LEU A C 1
ATOM 839 O O . LEU A 1 106 ? 12.691 7.458 -1.472 1.00 91.31 106 LEU A O 1
ATOM 843 N N . LEU A 1 107 ? 11.406 7.671 0.370 1.00 92.50 107 LEU A N 1
ATOM 844 C CA . LEU A 1 107 ? 11.289 6.232 0.637 1.00 92.50 107 LEU A CA 1
ATOM 845 C C . LEU A 1 107 ? 10.530 5.473 -0.456 1.00 92.50 107 LEU A C 1
ATOM 847 O O . LEU A 1 107 ? 10.645 4.263 -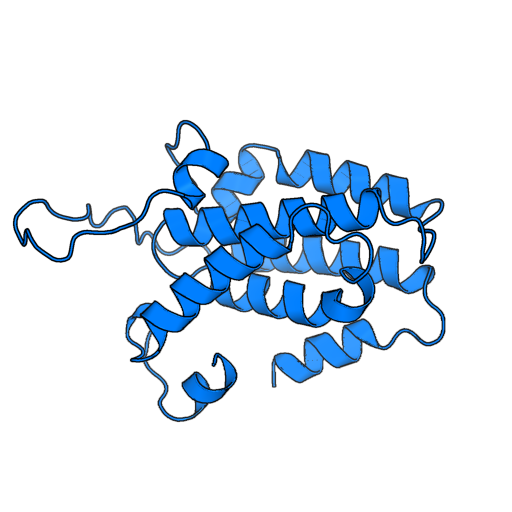0.498 1.00 92.50 107 LEU A O 1
ATOM 851 N N . PHE A 1 108 ? 9.770 6.151 -1.320 1.00 92.38 108 PHE A N 1
ATOM 852 C CA . PHE A 1 108 ? 9.113 5.564 -2.499 1.00 92.38 108 PHE A CA 1
ATOM 853 C C . PHE A 1 108 ? 9.887 5.882 -3.797 1.00 92.38 108 PHE A C 1
ATOM 855 O O . PHE A 1 108 ? 9.388 5.698 -4.909 1.00 92.38 108 PHE A O 1
ATOM 862 N N . GLY A 1 109 ? 11.096 6.444 -3.694 1.00 89.88 109 GLY A N 1
ATOM 863 C CA . GLY A 1 109 ? 11.887 6.862 -4.850 1.00 89.88 109 GLY A CA 1
ATOM 864 C C . GLY A 1 109 ? 11.222 7.990 -5.645 1.00 89.88 109 GLY A C 1
ATOM 865 O O . GLY A 1 109 ? 11.441 8.113 -6.854 1.00 89.88 109 GLY A O 1
ATOM 866 N N . ILE A 1 110 ? 10.374 8.788 -4.988 1.00 90.50 110 ILE A N 1
ATOM 867 C CA . ILE A 1 110 ? 9.699 9.957 -5.550 1.00 90.50 110 ILE A CA 1
ATOM 868 C C . ILE A 1 110 ? 10.557 11.175 -5.212 1.00 90.50 110 ILE A C 1
ATOM 870 O O . ILE A 1 110 ? 10.379 11.843 -4.193 1.00 90.50 110 ILE A O 1
ATOM 874 N N . SER A 1 111 ? 11.526 11.462 -6.076 1.00 85.69 111 SER A N 1
ATOM 875 C CA . SER A 1 111 ? 12.411 12.617 -5.934 1.00 85.69 111 SER A CA 1
ATOM 876 C C . SER A 1 111 ? 12.157 13.639 -7.042 1.00 85.69 111 SER A C 1
ATOM 878 O O . SER A 1 111 ? 11.693 13.303 -8.129 1.00 85.69 111 SER A O 1
ATOM 880 N N . LYS A 1 112 ? 12.457 14.916 -6.769 1.00 80.75 112 LYS A N 1
ATOM 881 C CA . LYS A 1 112 ? 12.467 16.001 -7.775 1.00 80.75 112 LYS A CA 1
ATOM 882 C C . LYS A 1 112 ? 11.123 16.239 -8.491 1.00 80.75 112 LYS A C 1
ATOM 884 O O . LYS A 1 112 ? 11.093 16.778 -9.597 1.00 80.75 112 LYS A O 1
ATOM 889 N N . VAL A 1 113 ? 9.999 15.901 -7.856 1.00 80.88 113 VAL A N 1
ATOM 890 C CA . VAL A 1 113 ? 8.653 16.173 -8.386 1.00 80.88 113 VAL A CA 1
ATOM 891 C C . VAL A 1 113 ? 8.024 17.388 -7.712 1.00 80.88 113 VAL A C 1
ATOM 893 O O . VAL A 1 113 ? 8.193 17.608 -6.517 1.00 80.88 113 VAL A O 1
ATOM 896 N N . LYS A 1 114 ? 7.243 18.168 -8.470 1.00 81.50 114 LYS A N 1
ATOM 897 C CA . LYS A 1 114 ? 6.448 19.277 -7.908 1.00 81.50 114 LYS A CA 1
ATOM 898 C C . LYS A 1 114 ? 5.279 18.778 -7.052 1.00 81.50 114 LYS A C 1
ATOM 900 O O . LYS A 1 114 ? 4.860 19.459 -6.127 1.00 81.50 114 LYS A O 1
ATOM 905 N N . SER A 1 115 ? 4.725 17.615 -7.400 1.00 87.06 115 SER A N 1
ATOM 906 C CA . SER A 1 115 ? 3.608 16.981 -6.697 1.00 87.06 115 SER A CA 1
ATOM 907 C C . SER A 1 115 ? 3.616 15.476 -6.968 1.00 87.06 115 SER A C 1
ATOM 909 O O . SER A 1 115 ? 3.630 15.057 -8.131 1.00 87.06 115 SER A O 1
ATOM 911 N N . ALA A 1 116 ? 3.597 14.672 -5.901 1.00 86.00 116 ALA A N 1
ATOM 912 C CA . ALA A 1 116 ? 3.482 13.216 -5.988 1.00 86.00 116 ALA A CA 1
ATOM 913 C C . ALA A 1 116 ? 2.149 12.811 -6.639 1.00 86.00 116 ALA A C 1
ATOM 915 O O . ALA A 1 116 ? 2.147 12.034 -7.591 1.00 86.00 116 ALA A O 1
ATOM 916 N N . ALA A 1 117 ? 1.043 13.444 -6.230 1.00 86.44 117 ALA A N 1
ATOM 917 C CA . ALA A 1 117 ? -0.282 13.203 -6.797 1.00 86.44 117 ALA A CA 1
ATOM 918 C C . ALA A 1 117 ? -0.311 13.446 -8.313 1.00 86.44 117 ALA A C 1
ATOM 920 O O . ALA A 1 117 ? -0.696 12.563 -9.069 1.00 86.44 117 ALA A O 1
ATOM 921 N N . VAL A 1 118 ? 0.186 14.596 -8.790 1.00 86.56 118 VAL A N 1
ATOM 922 C CA . VAL A 1 118 ? 0.253 14.874 -10.240 1.00 86.56 118 VAL A CA 1
ATOM 923 C C . VAL A 1 118 ? 1.133 13.852 -10.963 1.00 86.56 118 VAL A C 1
ATOM 925 O O . VAL A 1 118 ? 0.840 13.472 -12.094 1.00 86.56 118 VAL A O 1
ATOM 928 N N . THR A 1 119 ? 2.208 13.396 -10.320 1.00 88.69 119 THR A N 1
ATOM 929 C CA . THR A 1 119 ? 3.128 12.414 -10.902 1.00 88.69 119 THR A CA 1
ATOM 930 C C . THR A 1 119 ? 2.487 11.034 -11.048 1.00 88.69 119 THR A C 1
ATOM 932 O O . THR A 1 119 ? 2.722 10.385 -12.063 1.00 88.69 119 THR A O 1
ATOM 935 N N . ALA A 1 120 ? 1.626 10.618 -10.114 1.00 86.25 120 ALA A N 1
ATOM 936 C CA . ALA A 1 120 ? 0.894 9.351 -10.190 1.00 86.25 120 ALA A CA 1
ATOM 937 C C . ALA A 1 120 ? 0.029 9.242 -11.462 1.00 86.25 120 ALA A C 1
ATOM 939 O O . ALA A 1 120 ? -0.042 8.191 -12.101 1.00 86.25 120 ALA A O 1
ATOM 940 N N . PHE A 1 121 ? -0.557 10.364 -11.889 1.00 84.62 121 PHE A N 1
ATOM 941 C CA . PHE A 1 121 ? -1.393 10.449 -13.090 1.00 84.62 121 PHE A CA 1
ATOM 942 C C . PHE A 1 121 ? -0.625 10.718 -14.385 1.00 84.62 121 PHE A C 1
ATOM 944 O O . PHE A 1 121 ? -1.226 10.759 -15.463 1.00 84.62 121 PHE A O 1
ATOM 951 N N . ARG A 1 122 ? 0.701 10.894 -14.328 1.00 81.19 122 ARG A N 1
ATOM 952 C CA . ARG A 1 122 ? 1.502 11.004 -15.550 1.00 81.19 122 ARG A CA 1
ATOM 953 C C . ARG A 1 122 ? 1.547 9.643 -16.230 1.00 81.19 122 ARG A C 1
ATOM 955 O O . ARG A 1 122 ? 2.275 8.742 -15.821 1.00 81.19 122 ARG A O 1
ATOM 962 N N . SER A 1 123 ? 0.766 9.507 -17.294 1.00 60.09 123 SER A N 1
ATOM 963 C CA . SER A 1 123 ? 0.871 8.362 -18.187 1.00 60.09 123 SER A CA 1
ATOM 964 C C . SER A 1 123 ? 2.202 8.430 -18.932 1.00 60.09 123 SER A C 1
ATOM 966 O O . SER A 1 123 ? 2.463 9.397 -19.648 1.00 60.09 123 SER A O 1
ATOM 968 N N . ASN A 1 124 ? 3.011 7.373 -18.844 1.00 56.56 124 ASN A N 1
ATOM 969 C CA . ASN A 1 124 ? 4.092 7.110 -19.799 1.00 56.56 124 ASN A CA 1
ATOM 970 C C . ASN A 1 124 ? 3.498 6.646 -21.145 1.00 56.56 124 ASN A C 1
ATOM 972 O O . ASN A 1 124 ? 3.911 5.639 -21.710 1.00 56.56 124 ASN A O 1
ATOM 976 N N . CYS A 1 125 ? 2.505 7.365 -21.675 1.00 38.81 125 CYS A N 1
ATOM 977 C CA . CYS A 1 125 ? 1.968 7.096 -23.001 1.00 38.81 125 CYS A CA 1
ATOM 978 C C . CYS A 1 125 ? 2.963 7.633 -24.036 1.00 38.81 125 CYS A C 1
ATOM 980 O O . CYS A 1 125 ? 2.817 8.736 -24.555 1.00 38.81 125 CYS A O 1
ATOM 982 N N . ARG A 1 126 ? 4.024 6.868 -24.294 1.00 43.06 126 ARG A N 1
ATOM 983 C CA . ARG A 1 126 ? 4.856 7.014 -25.491 1.00 43.06 126 ARG A CA 1
ATOM 984 C C . ARG A 1 126 ? 4.991 5.670 -26.186 1.00 43.06 126 ARG A C 1
ATOM 986 O O . ARG A 1 126 ? 6.083 5.159 -26.391 1.00 43.06 126 ARG A O 1
ATOM 993 N N . HIS A 1 127 ? 3.854 5.138 -26.609 1.00 42.25 127 HIS A N 1
ATOM 994 C CA . HIS A 1 127 ? 3.832 4.413 -27.866 1.00 42.25 127 HIS A CA 1
ATOM 995 C C . HIS A 1 127 ? 3.737 5.497 -28.949 1.00 42.25 127 HIS A C 1
ATOM 997 O O . HIS A 1 127 ? 2.654 6.031 -29.150 1.00 42.25 127 HIS A O 1
ATOM 1003 N N . VAL A 1 128 ? 4.881 5.939 -29.497 1.00 39.09 128 VAL A N 1
ATOM 1004 C CA . VAL A 1 128 ? 5.066 6.410 -30.896 1.00 39.09 128 VAL A CA 1
ATOM 1005 C C . VAL A 1 128 ? 6.465 7.000 -31.141 1.00 39.09 128 VAL A C 1
ATOM 1007 O O . VAL A 1 128 ? 6.993 6.752 -32.214 1.00 39.09 128 VAL A O 1
ATOM 1010 N N . ASP A 1 129 ? 7.150 7.643 -30.187 1.00 30.66 129 ASP A N 1
ATOM 1011 C CA . ASP A 1 129 ? 8.445 8.283 -30.506 1.00 30.66 129 ASP A CA 1
ATOM 1012 C C . ASP A 1 129 ? 9.639 7.726 -29.728 1.00 30.66 129 ASP A C 1
ATOM 1014 O O . ASP A 1 129 ? 9.891 8.053 -28.566 1.00 30.66 129 ASP A O 1
ATOM 1018 N N . ARG A 1 130 ? 10.437 6.932 -30.445 1.00 42.56 130 ARG A N 1
ATOM 1019 C CA . ARG A 1 130 ? 11.736 6.351 -30.070 1.00 42.56 130 ARG A CA 1
ATOM 1020 C C . ARG A 1 130 ? 12.863 7.399 -29.920 1.00 42.56 130 ARG A C 1
ATOM 1022 O O . ARG A 1 130 ? 14.024 7.069 -30.135 1.00 42.56 130 ARG A O 1
ATOM 1029 N N . SER A 1 131 ? 12.548 8.648 -29.565 1.00 36.31 131 SER A N 1
ATOM 1030 C CA . SER A 1 131 ? 13.432 9.796 -29.857 1.00 36.31 131 SER A CA 1
ATOM 1031 C C . SER A 1 131 ? 13.655 10.788 -28.715 1.00 36.31 131 SER A C 1
ATOM 1033 O O . SER A 1 131 ? 14.277 11.820 -28.932 1.00 36.31 131 SER A O 1
ATOM 1035 N N . PHE A 1 132 ? 13.204 10.505 -27.494 1.00 33.94 132 PHE A N 1
ATOM 1036 C CA . PHE A 1 132 ? 13.571 11.310 -26.326 1.00 33.94 132 PHE A CA 1
ATOM 1037 C C . PHE A 1 132 ? 13.737 10.377 -25.142 1.00 33.94 132 PHE A C 1
ATOM 1039 O O . PHE A 1 132 ? 12.740 9.929 -24.576 1.00 33.94 132 PHE A O 1
ATOM 1046 N N . GLY A 1 133 ? 14.995 10.052 -24.834 1.00 34.94 133 GLY A N 1
ATOM 1047 C CA . GLY A 1 133 ? 15.367 9.126 -23.774 1.00 34.94 133 GLY A CA 1
ATOM 1048 C C . GLY A 1 133 ? 14.542 9.366 -22.518 1.00 34.94 133 GLY A C 1
ATOM 1049 O O . GLY A 1 133 ? 14.567 10.460 -21.952 1.00 34.94 133 GLY A O 1
ATOM 1050 N N . CYS A 1 134 ? 13.814 8.334 -22.084 1.00 38.81 134 CYS A N 1
ATOM 1051 C CA . CYS A 1 134 ? 13.546 8.176 -20.666 1.00 38.81 134 CYS A CA 1
ATOM 1052 C C . CYS A 1 134 ? 14.915 8.256 -20.006 1.00 38.81 134 CYS A C 1
ATOM 1054 O O . CYS A 1 134 ? 15.783 7.423 -20.263 1.00 38.81 134 CYS A O 1
ATOM 1056 N N . SER A 1 135 ? 15.157 9.340 -19.282 1.00 39.50 135 SER A N 1
ATOM 1057 C CA . SER A 1 135 ? 16.388 9.515 -18.544 1.00 39.50 135 SER A CA 1
ATOM 1058 C C . SER A 1 135 ? 16.581 8.270 -17.685 1.00 39.50 135 SER A C 1
ATOM 1060 O O . SER A 1 135 ? 15.719 7.940 -16.872 1.00 39.50 135 SER A O 1
ATOM 1062 N N . ASN A 1 136 ? 17.713 7.585 -17.863 1.00 43.81 136 ASN A N 1
ATOM 1063 C CA . ASN A 1 136 ? 18.136 6.421 -17.072 1.00 43.81 136 ASN A CA 1
ATOM 1064 C C . ASN A 1 136 ? 18.149 6.683 -15.545 1.00 43.81 136 ASN A C 1
ATOM 1066 O O . ASN A 1 136 ? 18.443 5.784 -14.770 1.00 43.81 136 ASN A O 1
ATOM 1070 N N . THR A 1 137 ? 17.828 7.904 -15.112 1.00 45.84 137 THR A N 1
ATOM 1071 C CA . THR A 1 137 ? 17.674 8.352 -13.728 1.00 45.84 137 THR A CA 1
ATOM 1072 C C . THR A 1 137 ? 16.360 7.926 -13.067 1.00 45.84 137 THR A C 1
ATOM 1074 O O . THR A 1 137 ? 16.277 7.976 -11.847 1.00 45.84 137 THR A O 1
ATOM 1077 N N . ASP A 1 138 ? 15.322 7.532 -13.819 1.00 53.56 138 ASP A N 1
ATOM 1078 C CA . ASP A 1 138 ? 14.016 7.161 -13.226 1.00 53.56 138 ASP A CA 1
ATOM 1079 C C . ASP A 1 138 ? 13.997 5.742 -12.625 1.00 53.56 138 ASP A C 1
ATOM 1081 O O . ASP A 1 138 ? 13.111 5.408 -11.826 1.00 53.56 138 ASP A O 1
ATOM 1085 N N . ASN A 1 139 ? 15.009 4.945 -12.978 1.00 57.44 139 ASN A N 1
ATOM 1086 C CA . ASN A 1 139 ? 15.229 3.574 -12.527 1.00 57.44 139 ASN A CA 1
ATOM 1087 C C . ASN A 1 139 ? 16.386 3.487 -11.520 1.00 57.44 139 ASN A C 1
ATOM 1089 O O . ASN A 1 139 ? 17.063 2.461 -11.467 1.00 57.44 139 ASN A O 1
ATOM 1093 N N . GLU A 1 140 ? 16.671 4.556 -10.764 1.00 61.00 140 GLU A N 1
ATOM 1094 C CA . GLU A 1 140 ? 17.602 4.421 -9.641 1.00 61.00 140 GLU A CA 1
ATOM 1095 C C . GLU A 1 140 ? 17.058 3.349 -8.685 1.00 61.00 140 GLU A C 1
ATOM 1097 O O . GLU A 1 140 ? 15.928 3.486 -8.201 1.00 61.00 140 GLU A O 1
ATOM 1102 N N . PRO A 1 141 ? 17.819 2.264 -8.446 1.00 63.66 141 PRO A N 1
ATOM 1103 C CA . PRO A 1 141 ? 17.387 1.209 -7.552 1.00 63.66 141 PRO A CA 1
ATOM 1104 C C . PRO A 1 141 ? 17.254 1.803 -6.154 1.00 63.66 141 PRO A C 1
ATOM 1106 O O . PRO A 1 141 ? 18.206 2.345 -5.589 1.00 63.66 141 PRO A O 1
ATOM 1109 N N . MET A 1 142 ? 16.041 1.739 -5.619 1.00 71.94 142 MET A N 1
ATOM 1110 C CA . MET A 1 142 ? 15.759 2.247 -4.289 1.00 71.94 142 MET A CA 1
ATOM 1111 C C . MET A 1 142 ? 16.398 1.327 -3.233 1.00 71.94 142 MET A C 1
ATOM 1113 O O . MET A 1 142 ? 16.415 0.107 -3.427 1.00 71.94 142 MET A O 1
ATOM 1117 N N . PRO A 1 143 ? 16.980 1.877 -2.148 1.00 81.25 143 PRO A N 1
ATOM 1118 C CA . PRO A 1 143 ? 17.664 1.068 -1.148 1.00 81.25 143 PRO A CA 1
ATOM 1119 C C . PRO A 1 143 ? 16.707 0.073 -0.497 1.00 81.25 143 PRO A C 1
ATOM 1121 O O . PRO A 1 143 ? 15.604 0.449 -0.110 1.00 81.25 143 PRO A O 1
ATOM 1124 N N . LEU A 1 144 ? 17.166 -1.160 -0.263 1.00 84.62 144 LEU A N 1
ATOM 1125 C CA . LEU A 1 144 ? 16.380 -2.177 0.448 1.00 84.62 144 LEU A CA 1
ATOM 1126 C C . LEU A 1 144 ? 15.896 -1.686 1.826 1.00 84.62 144 LEU A C 1
ATOM 1128 O O . LEU A 1 144 ? 14.794 -2.018 2.244 1.00 84.62 144 LEU A O 1
ATOM 1132 N N . ALA A 1 145 ? 16.671 -0.818 2.482 1.00 91.62 145 ALA A N 1
ATOM 1133 C CA . ALA A 1 145 ? 16.285 -0.168 3.734 1.00 91.62 145 ALA A CA 1
ATOM 1134 C C . ALA A 1 145 ? 14.975 0.636 3.621 1.00 91.62 145 ALA A C 1
ATOM 1136 O O . ALA A 1 145 ? 14.218 0.730 4.579 1.00 91.62 145 ALA A O 1
ATOM 1137 N N . SER A 1 146 ? 14.668 1.209 2.453 1.00 92.62 146 SER A N 1
ATOM 1138 C CA . SER A 1 146 ? 13.388 1.886 2.233 1.00 92.62 146 SER A CA 1
ATOM 1139 C C . SER A 1 146 ? 12.219 0.901 2.209 1.00 92.62 146 SER A C 1
ATOM 1141 O O . SER A 1 146 ? 11.144 1.248 2.692 1.00 92.62 146 SER A O 1
ATOM 1143 N N . LEU A 1 147 ? 12.423 -0.328 1.707 1.00 92.25 147 LEU A N 1
ATOM 1144 C CA . LEU A 1 147 ? 11.401 -1.385 1.752 1.00 92.25 147 LEU A CA 1
ATOM 1145 C C . LEU A 1 147 ? 11.075 -1.749 3.187 1.00 92.25 147 LEU A C 1
ATOM 1147 O O . LEU A 1 147 ? 9.905 -1.833 3.540 1.00 92.25 147 LEU A O 1
ATOM 1151 N N . GLU A 1 148 ? 12.120 -1.963 3.979 1.00 94.50 148 GLU A N 1
ATOM 1152 C CA . GLU A 1 148 ? 12.030 -2.336 5.386 1.00 94.50 148 GLU A CA 1
ATOM 1153 C C . GLU A 1 148 ? 11.249 -1.276 6.165 1.00 94.50 148 GLU A C 1
ATOM 1155 O O . GLU A 1 148 ? 10.191 -1.583 6.700 1.00 94.50 148 GLU A O 1
ATOM 1160 N N . ILE A 1 149 ? 11.654 -0.002 6.074 1.00 96.19 149 ILE A N 1
ATOM 1161 C CA . ILE A 1 149 ? 10.969 1.108 6.758 1.00 96.19 149 ILE A CA 1
ATOM 1162 C C . ILE A 1 149 ? 9.487 1.196 6.367 1.00 96.19 149 ILE A C 1
ATOM 1164 O O . ILE A 1 149 ? 8.630 1.402 7.223 1.00 96.19 149 ILE A O 1
ATOM 1168 N N . ILE A 1 150 ? 9.164 1.065 5.075 1.00 96.06 150 ILE A N 1
ATOM 1169 C CA . ILE A 1 150 ? 7.767 1.127 4.623 1.00 96.06 150 ILE A CA 1
ATOM 1170 C C . ILE A 1 150 ? 6.981 -0.083 5.126 1.00 96.06 150 ILE A C 1
ATOM 1172 O O . ILE A 1 150 ? 5.842 0.080 5.557 1.00 96.06 150 ILE A O 1
ATOM 1176 N N . THR A 1 151 ? 7.575 -1.275 5.069 1.00 95.81 151 THR A N 1
ATOM 1177 C CA . THR A 1 151 ? 6.942 -2.527 5.503 1.00 95.81 151 THR A CA 1
ATOM 1178 C C . THR A 1 151 ? 6.673 -2.511 7.004 1.00 95.81 151 THR A C 1
ATOM 1180 O O . THR A 1 151 ? 5.568 -2.852 7.419 1.00 95.81 15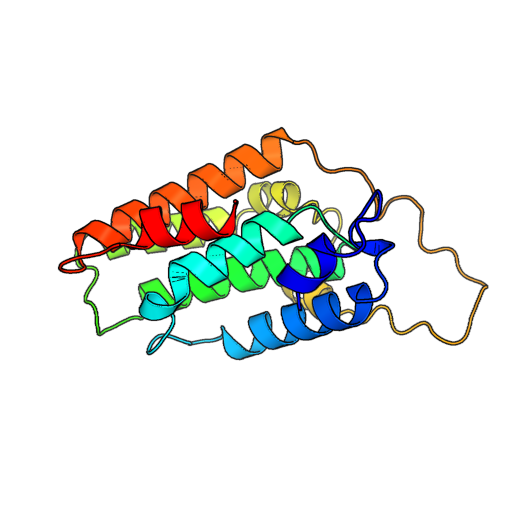1 THR A O 1
ATOM 1183 N N . ASP A 1 152 ? 7.624 -2.030 7.802 1.00 96.88 152 ASP A N 1
ATOM 1184 C CA . ASP A 1 152 ? 7.468 -1.863 9.247 1.00 96.88 152 ASP A CA 1
ATOM 1185 C C . ASP A 1 152 ? 6.365 -0.850 9.571 1.00 96.88 152 ASP A C 1
ATOM 1187 O O . ASP A 1 152 ? 5.489 -1.124 10.390 1.00 96.88 152 ASP A O 1
ATOM 1191 N N . ALA A 1 153 ? 6.339 0.290 8.872 1.00 97.25 153 ALA A N 1
ATOM 1192 C CA . ALA A 1 153 ? 5.325 1.319 9.086 1.00 97.25 153 ALA A CA 1
ATOM 1193 C C . ALA A 1 153 ? 3.904 0.816 8.774 1.00 97.25 153 ALA A C 1
ATOM 1195 O O . ALA A 1 153 ? 2.969 1.066 9.537 1.00 97.25 153 ALA A O 1
ATOM 1196 N N . ILE A 1 154 ? 3.708 0.094 7.663 1.00 97.00 154 ILE A N 1
ATOM 1197 C CA . ILE A 1 154 ? 2.384 -0.461 7.332 1.00 97.00 154 ILE A CA 1
ATOM 1198 C C . ILE A 1 154 ? 2.018 -1.654 8.228 1.00 97.00 154 ILE A C 1
ATOM 1200 O O . ILE A 1 154 ? 0.837 -1.831 8.530 1.00 97.00 154 ILE A O 1
ATOM 1204 N N . LEU A 1 155 ? 2.997 -2.431 8.707 1.00 97.00 155 LEU A N 1
ATOM 1205 C CA . LEU A 1 155 ? 2.773 -3.480 9.702 1.00 97.00 155 LEU A CA 1
ATOM 1206 C C . LEU A 1 155 ? 2.276 -2.875 11.020 1.00 97.00 155 LEU A C 1
ATOM 1208 O O . LEU A 1 155 ? 1.247 -3.320 11.524 1.00 97.00 155 LEU A O 1
ATOM 1212 N N . GLU A 1 156 ? 2.922 -1.819 11.524 1.00 97.00 156 GLU A N 1
ATOM 1213 C CA . GLU A 1 156 ? 2.500 -1.119 12.745 1.00 97.00 156 GLU A CA 1
ATOM 1214 C C . GLU A 1 156 ? 1.054 -0.607 12.626 1.00 97.00 156 GLU A C 1
ATOM 1216 O O . GLU A 1 156 ? 0.233 -0.797 13.530 1.00 97.00 156 GLU A O 1
ATOM 1221 N N . ILE A 1 157 ? 0.702 -0.021 11.475 1.00 96.56 157 ILE A N 1
ATOM 1222 C CA . ILE A 1 157 ? -0.667 0.421 11.177 1.00 96.56 157 ILE A CA 1
ATOM 1223 C C . ILE A 1 157 ? -1.645 -0.758 11.208 1.00 96.56 157 ILE A C 1
ATOM 1225 O O . ILE A 1 157 ? -2.717 -0.657 11.817 1.00 96.56 157 ILE A O 1
ATOM 1229 N N . MET A 1 158 ? -1.297 -1.871 10.555 1.00 96.00 158 MET A N 1
ATOM 1230 C CA . MET A 1 158 ? -2.144 -3.060 10.506 1.00 96.00 158 MET A CA 1
ATOM 1231 C C . MET A 1 158 ? -2.367 -3.623 11.911 1.00 96.00 158 MET A C 1
ATOM 1233 O O . MET A 1 158 ? -3.514 -3.794 12.317 1.00 96.00 158 MET A O 1
ATOM 1237 N N . GLU A 1 159 ? -1.302 -3.837 12.682 1.00 95.50 159 GLU A N 1
ATOM 1238 C CA . GLU A 1 159 ? -1.360 -4.359 14.050 1.00 95.50 159 GLU A CA 1
ATOM 1239 C C . GLU A 1 159 ? -2.170 -3.453 14.984 1.00 95.50 159 GLU A C 1
ATOM 1241 O O . GLU A 1 159 ? -2.953 -3.934 15.810 1.00 95.50 159 GLU A O 1
ATOM 1246 N N . ALA A 1 160 ? -2.044 -2.132 14.838 1.00 94.62 160 ALA A N 1
ATOM 1247 C CA . ALA A 1 160 ? -2.854 -1.181 15.587 1.00 94.62 160 ALA A CA 1
ATOM 1248 C C . ALA A 1 160 ? -4.352 -1.305 15.250 1.00 94.62 160 ALA A C 1
ATOM 1250 O O . ALA A 1 160 ? -5.200 -1.207 16.144 1.00 94.62 160 ALA A O 1
ATOM 1251 N N . CYS A 1 161 ? -4.694 -1.549 13.982 1.00 94.25 161 CYS A N 1
ATOM 1252 C CA . CYS A 1 161 ? -6.072 -1.764 13.536 1.00 94.25 161 CYS A CA 1
ATOM 1253 C C . CYS A 1 161 ? -6.631 -3.118 13.992 1.00 94.25 161 CYS A C 1
ATOM 1255 O O . CYS A 1 161 ? -7.778 -3.178 14.437 1.00 94.25 161 CYS A O 1
ATOM 1257 N N . MET A 1 162 ? -5.823 -4.182 13.952 1.00 94.06 162 MET A N 1
ATOM 1258 C CA . MET A 1 162 ? -6.219 -5.546 14.330 1.00 94.06 162 MET A CA 1
ATOM 1259 C C . MET A 1 162 ? -6.795 -5.624 15.748 1.00 94.06 162 MET A C 1
ATOM 1261 O O . MET A 1 162 ? -7.742 -6.370 15.979 1.00 94.06 162 MET A O 1
ATOM 1265 N N . LYS A 1 163 ? -6.294 -4.804 16.683 1.00 90.94 163 LYS A N 1
ATOM 1266 C CA . LYS A 1 163 ? -6.793 -4.722 18.073 1.00 90.94 163 LYS A CA 1
ATOM 1267 C C . LYS A 1 163 ? -8.281 -4.365 18.182 1.00 90.94 163 LYS A C 1
ATOM 1269 O O . LYS A 1 163 ? -8.890 -4.617 19.214 1.00 90.94 163 LYS A O 1
ATOM 1274 N N . ASN A 1 164 ? -8.856 -3.769 17.138 1.00 89.19 164 ASN A N 1
ATOM 1275 C CA . ASN A 1 164 ? -10.241 -3.298 17.104 1.00 89.19 164 ASN A CA 1
ATOM 1276 C C . ASN A 1 164 ? -11.163 -4.258 16.327 1.00 89.19 164 ASN A C 1
ATOM 1278 O O . ASN A 1 164 ? -12.325 -3.934 16.080 1.00 89.19 164 ASN A O 1
ATOM 1282 N N . ILE A 1 165 ? -10.653 -5.421 15.904 1.00 89.94 165 ILE A N 1
ATOM 1283 C CA . ILE A 1 165 ? -11.361 -6.369 15.042 1.00 89.94 165 ILE A CA 1
ATOM 1284 C C . ILE A 1 165 ? -11.381 -7.741 15.705 1.00 89.94 165 ILE A C 1
ATOM 1286 O O . ILE A 1 165 ? -10.347 -8.331 16.008 1.00 89.94 165 ILE A O 1
ATOM 1290 N N . ASN A 1 166 ? -12.585 -8.269 15.907 1.00 87.25 166 ASN A N 1
ATOM 1291 C CA . ASN A 1 166 ? -12.775 -9.584 16.507 1.00 87.25 166 ASN A CA 1
ATOM 1292 C C . ASN A 1 166 ? -12.318 -10.688 15.546 1.00 87.25 166 ASN A C 1
ATOM 1294 O O . ASN A 1 166 ? -12.652 -10.642 14.364 1.00 87.25 166 ASN A O 1
ATOM 1298 N N . ASN A 1 167 ? -11.619 -11.702 16.069 1.00 88.12 167 ASN A N 1
ATOM 1299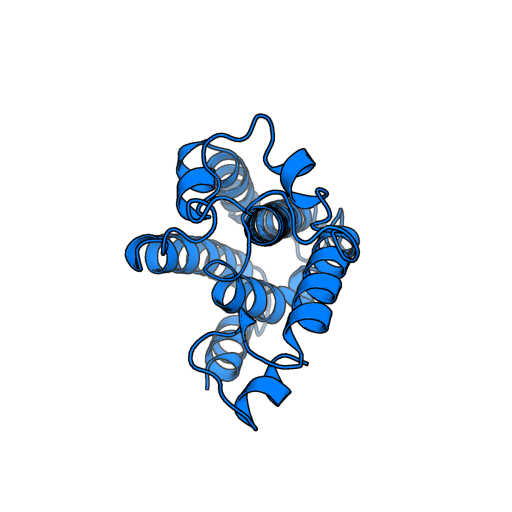 C CA . ASN A 1 167 ? -11.113 -12.851 15.303 1.00 88.12 167 ASN A CA 1
ATOM 1300 C C . ASN A 1 167 ? -10.291 -12.450 14.063 1.00 88.12 167 ASN A C 1
ATOM 1302 O O . ASN A 1 167 ? -10.399 -13.076 13.012 1.00 88.12 167 ASN A O 1
ATOM 1306 N N . CYS A 1 168 ? -9.498 -11.383 14.180 1.00 92.25 168 CYS A N 1
ATOM 1307 C CA . CYS A 1 168 ? -8.717 -10.854 13.072 1.00 92.25 168 CYS A CA 1
ATOM 1308 C C . CYS A 1 168 ? -7.552 -11.783 12.693 1.00 92.25 168 CYS A C 1
ATOM 1310 O O . CYS A 1 168 ? -6.688 -12.073 13.519 1.00 92.25 168 CYS A O 1
ATOM 1312 N N . ASP A 1 169 ? -7.503 -12.202 11.431 1.00 94.56 169 ASP A N 1
ATOM 1313 C CA . ASP A 1 169 ? -6.490 -13.091 10.848 1.00 94.56 169 ASP A CA 1
ATOM 1314 C C . ASP A 1 169 ? -5.568 -12.368 9.846 1.00 94.56 169 ASP A C 1
ATOM 1316 O O . ASP A 1 169 ? -4.796 -13.000 9.125 1.00 94.56 169 ASP A O 1
ATOM 1320 N N . TRP A 1 170 ? -5.616 -11.034 9.811 1.00 95.44 170 TRP A N 1
ATOM 1321 C CA . TRP A 1 170 ? -4.939 -10.204 8.811 1.00 95.44 170 TRP A CA 1
ATOM 1322 C C . TRP A 1 170 ? -3.443 -10.465 8.672 1.00 95.44 170 TRP A C 1
ATOM 1324 O O . TRP A 1 170 ? -2.947 -10.561 7.552 1.00 95.44 170 TRP A O 1
ATOM 1334 N N . LEU A 1 171 ? -2.728 -10.629 9.788 1.00 94.81 171 LEU A N 1
ATOM 1335 C CA . LEU A 1 171 ? -1.299 -10.934 9.755 1.00 94.81 171 LEU A CA 1
ATOM 1336 C C . LEU A 1 171 ? -1.030 -12.289 9.090 1.00 94.81 171 LEU A C 1
ATOM 1338 O O . LEU A 1 171 ? -0.167 -12.390 8.222 1.00 94.81 171 LEU A O 1
ATOM 1342 N N . GLN A 1 172 ? -1.816 -13.313 9.433 1.00 95.06 172 GLN A N 1
ATOM 1343 C CA . GLN A 1 172 ? -1.703 -14.632 8.816 1.00 95.06 172 GLN A CA 1
ATOM 1344 C C . GLN A 1 172 ? -2.016 -14.569 7.317 1.00 95.06 172 GLN A C 1
ATOM 1346 O O . GLN A 1 172 ? -1.283 -15.162 6.523 1.00 95.06 172 GLN A O 1
ATOM 1351 N N . GLN A 1 173 ? -3.065 -13.837 6.927 1.00 95.62 173 GLN A N 1
ATOM 1352 C CA . GLN A 1 173 ? -3.402 -13.622 5.521 1.00 95.62 173 GLN A CA 1
ATOM 1353 C C . GLN A 1 173 ? -2.247 -12.941 4.783 1.00 95.62 173 GLN A C 1
ATOM 1355 O O . GLN A 1 173 ? -1.784 -13.465 3.772 1.00 95.62 173 GLN A O 1
ATOM 1360 N N . TRP A 1 174 ? -1.715 -11.839 5.313 1.00 95.19 174 TRP A N 1
ATOM 1361 C CA . TRP A 1 174 ? -0.626 -11.106 4.671 1.00 95.19 174 TRP A CA 1
ATOM 1362 C C . TRP A 1 174 ? 0.636 -11.958 4.507 1.00 95.19 174 TRP A C 1
ATOM 1364 O O . TRP A 1 174 ? 1.192 -12.027 3.413 1.00 95.19 174 TRP A O 1
ATOM 1374 N N . THR A 1 175 ? 1.048 -12.686 5.551 1.00 92.62 175 THR A N 1
ATOM 1375 C CA . THR A 1 175 ? 2.202 -13.594 5.472 1.00 92.62 175 THR A CA 1
ATOM 1376 C C . THR A 1 175 ? 1.957 -14.755 4.507 1.00 92.62 175 THR A C 1
ATOM 1378 O O . THR A 1 175 ? 2.892 -15.216 3.859 1.00 92.62 175 THR A O 1
ATOM 1381 N N . SER A 1 176 ? 0.718 -15.243 4.381 1.00 93.75 176 SER A N 1
ATOM 1382 C CA . SER A 1 176 ? 0.394 -16.310 3.425 1.00 93.75 176 SER A CA 1
ATOM 1383 C C . SER A 1 176 ? 0.519 -15.864 1.968 1.00 93.75 176 SER A C 1
ATOM 1385 O O . SER A 1 176 ? 0.920 -16.672 1.141 1.00 93.75 176 SER A O 1
ATOM 1387 N N . LEU A 1 177 ? 0.254 -14.586 1.676 1.00 90.31 177 LEU A N 1
ATOM 1388 C CA . LEU A 1 177 ? 0.401 -14.007 0.337 1.00 90.31 177 LEU A CA 1
ATOM 1389 C C . LEU A 1 177 ? 1.868 -13.866 -0.096 1.00 90.31 177 LEU A C 1
ATOM 1391 O O . LEU A 1 177 ? 2.139 -13.699 -1.278 1.00 90.31 177 LEU A O 1
ATOM 1395 N N . ALA A 1 178 ? 2.811 -13.899 0.849 1.00 81.06 178 ALA A N 1
ATOM 1396 C CA . ALA A 1 178 ? 4.244 -13.801 0.576 1.00 81.06 178 ALA A CA 1
ATOM 1397 C C . ALA A 1 178 ? 4.929 -15.164 0.339 1.00 81.06 178 ALA A C 1
ATOM 1399 O O . ALA A 1 178 ? 6.144 -15.195 0.147 1.00 81.06 178 ALA A O 1
ATOM 1400 N N . LYS A 1 179 ? 4.181 -16.273 0.408 1.00 75.06 179 LYS A N 1
ATOM 1401 C CA . LYS A 1 179 ? 4.677 -17.637 0.166 1.00 75.06 179 LYS A CA 1
ATOM 1402 C C . LYS A 1 179 ? 4.547 -18.018 -1.301 1.00 75.06 179 LYS A C 1
ATOM 1404 O O . LYS A 1 179 ? 5.456 -18.735 -1.772 1.00 75.06 179 LYS A O 1
#